Protein 2AQP (pdb70)

Solvent-accessible surface area: 13398 Å² total; per-residue (Å²): 107,68,7,129,1,125,0,53,47,19,42,53,130,130,41,72,84,71,0,26,32,0,36,0,46,85,28,130,45,2,0,6,0,52,3,95,3,94,30,6,73,32,14,27,6,0,0,0,0,0,76,60,79,25,18,104,35,99,122,98,130,69,130,106,45,22,1,52,8,0,18,28,13,23,39,75,160,39,29,178,75,7,0,82,2,27,45,78,87,3,16,21,0,2,0,22,5,0,10,5,55,120,112,6,42,0,76,17,17,14,12,3,2,27,3,97,108,9,101,64,0,94,36,33,0,1,0,1,7,68,22,26,13,73,6,38,64,139,110,37,98,69,6,32,0,48,93,38,22,0,2,2,27,0,171,114,64,5,128,2,144,1,54,49,18,36,51,130,111,33,70,88,95,4,26,34,0,35,0,48,88,26,129,46,2,0,7,0,52,3,98,4,98,48,6,74,32,13,27,7,0,0,0,0,0,80,60,75,24,17,102,36,110,117,90,139,66,112,105,37,21,1,44,9,0,19,29,14,24,36,64,154,43,29,184,68,6,1,84,2,27,46,85,84,3,16,24,0,2,0,22,5,0,9,5,54,119,112,5,41,0,77,18,15,15,12,3,1,26,3,98,108,9,102,63,0,92,34,32,0,1,0,1,7,64,24,27,12,73,6,39,62,139,108,37,97,70,6,32,1,50,95,37,18,0,3,3,53,0,181

Sequence (310 aa):
ASIEVKVQQLDPVNGNKDVGTVTITESNYGLVFTPDLQGLSAGLHGFHIHENPSCEPKEKEGKLTAGLGAGGHWDPKGAKQ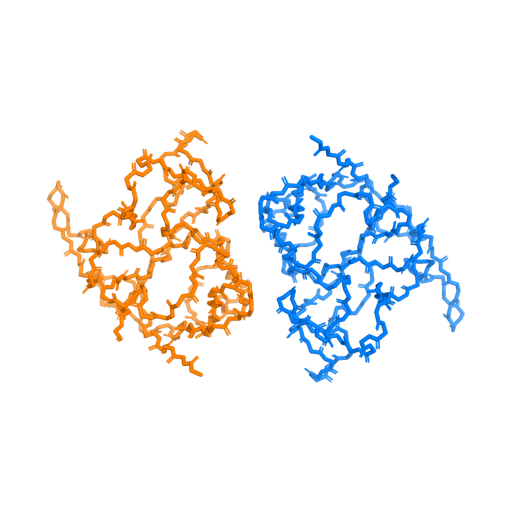HGYPWQDDAHLGDLPALTVLHDGTATNPVLAPRLKHLDDVRGHSIMIHTGGDNHSDHPAPLGGGGPRMACGVIKASIEVKVQQLDPVNGNKDVGTVTITESNYGLVFTPDLQGLSAGLHGFHIHENPSCEPKEKEGKLTAGLGAGGHWDPKGAKQHGYPWQDDAHLGDLPALTVLHDGTATNPVLAPRLKHLDDVRGHSIMIHTGGDNHSDHPAPLGGGGPRMACGVIK

Organism: Neisseria meningitidis serogroup A / serotype 4A (strain DSM 15465 / Z2491) (NCBI:txid122587)

B-factor: mean 23.69, std 10.71, range [11.26, 91.65]

Foldseek 3Di:
DKFWWWKWFWDPPPDIHTFFTWIWDADPQAIKTWTWGFDAAFDWWFKWWAAALDQAFDDDPRDRAGRCNQPGGAAVVPLVWFADLPDPSHRLGGWGIFGQHNRGTGGDMGGRRSHGDLVVRARIKMFTAPDHAPGGCPPHHRRGRPGTGMMTGTD/DKFWWWKWFWDPPPDIHTFFTWIWDADPQAIKTWTFGFDAAFDWWFKWWAAALDQAFDDDPRDRATRCNQPGGAAVVPLVWFFALPDPSHRLGGWGIFGQHNRGTGGDMGGRRVHGDLVVRARIKMFTAPDHAPGGCPPHHRRGRPGTGMMTGTD

InterPro domains:
  IPR001424 Superoxide dismutase, copper/zinc binding domain [PF00080] (51-185)
  IPR001424 Superoxide dismutase, copper/zinc binding domain [cd00305] (45-186)
  IPR018152 Superoxide dismutase, copper/zinc, binding site [PS00087] (77-87)
  IPR018152 Superoxide dismutase, copper/zinc, binding site [PS00332] (174-185)
  IPR024134 Superoxide dismutase (Cu/Zn) / superoxide dismutase copper chaperone [PTHR10003] (19-186)
  IPR036423 Superoxide dismutase-like, copper/zinc binding domain superfamily [G3DSA:2.60.40.200] (23-186)
  IPR036423 Superoxide dismutase-like, copper/zinc binding domain superfamily [SSF49329] (35-186)

Secondary structure (DSSP, 8-state):
-EEEEEEEE--TTT--EEEEEEEEEEETTEEEEEEEE-SPPSEEE-EEEESSS----EEETTEEETTGGG-SB--TT---S---TT-TTS-TTBPPPEEE-TTS-B---EEETT---GGGGTTEEEEEESS---SSSSSSGGGG--SEEEEEEE-/-EEEEEEEE--TTT--EEEEEEEEEEETTEEEEEEEE-SPPSEEE-EEEESSS----EEETTEEETTGGG-SB--TT---S---TT-TTS-TTBPPPEEE-TTS-B---EEETT---HHHHTTEEEEEESS---SSSSSSGGGG--SEEEEEEE-

Radius of gyration: 19.65 Å; Cα contacts (8 Å, |Δi|>4): 939; chains: 2; bounding box: 44×60×50 Å

Structure (mmCIF, N/CA/C/O backbone):
data_2AQP
#
_entry.id   2AQP
#
_cell.length_a   145.874
_cell.length_b   48.697
_cell.length_c   49.042
_cell.angle_alpha   90.00
_cell.angle_beta   109.57
_cell.angle_gamma   90.00
#
_symmetry.space_group_name_H-M   'C 1 2 1'
#
loop_
_entity.id
_entity.type
_entity.pdbx_description
1 polymer 'Superoxide dismutase [Cu-Zn]'
2 non-polymer 'COPPER (I) ION'
3 non-polymer 'ZINC ION'
4 non-polymer 1,2-ETHANEDIOL
5 water water
#
loop_
_atom_site.group_PDB
_atom_site.id
_atom_site.type_symbol
_atom_site.label_atom_id
_atom_site.label_alt_id
_atom_site.label_comp_id
_atom_site.label_asym_id
_atom_site.label_entity_id
_atom_site.label_seq_id
_atom_site.pdbx_PDB_ins_code
_atom_site.Cartn_x
_atom_site.Cartn_y
_atom_site.Cartn_z
_atom_site.occupancy
_atom_site.B_iso_or_equiv
_atom_site.auth_seq_id
_atom_site.auth_comp_id
_atom_site.auth_asym_id
_atom_site.auth_atom_id
_atom_site.pdbx_PDB_model_num
ATOM 1 N N . ALA A 1 10 ? -0.064 6.656 18.371 1.00 43.96 32 ALA A N 1
ATOM 2 C CA . ALA A 1 10 ? -0.025 5.265 18.834 1.00 42.27 32 ALA A CA 1
ATOM 3 C C . ALA A 1 10 ? 1.337 4.595 18.767 1.00 37.97 32 ALA A C 1
ATOM 4 O O . ALA A 1 10 ? 1.942 4.563 17.674 1.00 38.84 32 ALA A O 1
ATOM 6 N N . SER A 1 11 ? 1.831 4.028 19.880 1.00 34.54 33 SER A N 1
ATOM 7 C CA . SER A 1 11 ? 3.116 3.318 19.810 1.00 28.76 33 SER A CA 1
ATOM 8 C C . SER A 1 11 ? 3.262 2.201 20.838 1.00 27.70 33 SER A C 1
ATOM 9 O O . SER A 1 11 ? 2.568 2.109 21.849 1.00 30.60 33 SER A O 1
ATOM 12 N N . ILE A 1 12 ? 4.218 1.299 20.562 1.00 23.12 34 ILE A N 1
ATOM 13 C CA . ILE A 1 12 ? 4.626 0.343 21.560 1.00 23.72 34 ILE A CA 1
ATOM 14 C C . ILE A 1 12 ? 6.101 0.563 21.850 1.00 21.23 34 ILE A C 1
ATOM 15 O O . ILE A 1 12 ? 6.891 0.535 20.913 1.00 24.11 34 ILE A O 1
ATOM 20 N N . GLU A 1 13 ? 6.476 0.756 23.108 1.00 23.51 35 GLU A N 1
ATOM 21 C CA . GLU A 1 13 ? 7.884 0.846 23.494 1.00 24.20 35 GLU A CA 1
ATOM 22 C C . GLU A 1 13 ? 8.345 -0.519 23.987 1.00 24.53 35 GLU A C 1
ATOM 23 O O . GLU A 1 13 ? 7.825 -1.063 24.965 1.00 29.25 35 GLU A O 1
ATOM 29 N N . VAL A 1 14 ? 9.324 -1.097 23.301 1.00 22.55 36 VAL A N 1
ATOM 30 C CA . VAL A 1 14 ? 9.816 -2.419 23.664 1.00 21.91 36 VAL A CA 1
ATOM 31 C C . VAL A 1 14 ? 11.183 -2.267 24.300 1.00 20.18 36 VAL A C 1
ATOM 32 O O . VAL A 1 14 ? 12.099 -1.680 23.706 1.00 20.00 36 VAL A O 1
ATOM 36 N N . LYS A 1 15 ? 11.300 -2.803 25.513 1.00 22.12 37 LYS A N 1
ATOM 37 C CA . LYS A 1 15 ? 12.561 -2.820 26.244 1.00 21.77 37 LYS A CA 1
ATOM 38 C C . LYS A 1 15 ? 13.458 -3.927 25.667 1.00 19.72 37 LYS A C 1
ATOM 39 O O . LYS A 1 15 ? 12.979 -5.065 25.563 1.00 21.38 37 LYS A O 1
ATOM 45 N N . VAL A 1 16 ? 14.692 -3.595 25.312 1.00 17.62 38 VAL A N 1
ATOM 46 C CA . VAL A 1 16 ? 15.598 -4.591 24.719 1.00 17.72 38 VAL A CA 1
ATOM 47 C C . VAL A 1 16 ? 16.797 -4.801 25.628 1.00 16.68 38 VAL A C 1
ATOM 48 O O . VAL A 1 16 ? 17.331 -3.867 26.208 1.00 19.35 38 VAL A O 1
ATOM 52 N N . GLN A 1 17 ? 17.174 -6.084 25.740 1.00 18.55 39 GLN A N 1
ATOM 53 C CA . GLN A 1 17 ? 18.353 -6.489 26.448 1.00 18.52 39 GLN A CA 1
ATOM 54 C C . GLN A 1 17 ? 19.305 -7.289 25.547 1.00 17.78 39 GLN A C 1
ATOM 55 O O . GLN A 1 17 ? 18.884 -8.119 24.734 1.00 16.70 39 GLN A O 1
ATOM 61 N N . GLN A 1 18 ? 20.593 -7.020 25.744 1.00 16.67 40 GLN A N 1
ATOM 62 C CA . GLN A 1 18 ? 21.636 -7.943 25.266 1.00 16.45 40 GLN A CA 1
ATOM 63 C C . GLN A 1 18 ? 21.577 -9.189 26.117 1.00 15.32 40 GLN A C 1
ATOM 64 O O . GLN A 1 18 ? 21.536 -9.158 27.347 1.00 17.64 40 GLN A O 1
ATOM 70 N N . LEU A 1 19 ? 21.627 -10.340 25.486 1.00 15.36 41 LEU A N 1
ATOM 71 C CA . LEU A 1 19 ? 21.405 -11.609 26.138 1.00 16.22 41 LEU A CA 1
ATOM 72 C C . LEU A 1 19 ? 22.697 -12.271 26.544 1.00 15.74 41 LEU A C 1
ATOM 73 O O . LEU A 1 19 ? 23.571 -12.507 25.737 1.00 17.63 41 LEU A O 1
ATOM 78 N N . ASP A 1 20 ? 22.722 -12.636 27.828 1.00 15.67 42 ASP A N 1
ATOM 79 C CA . ASP A 1 20 ? 23.905 -13.319 28.356 1.00 15.42 42 ASP A CA 1
ATOM 80 C C . ASP A 1 20 ? 23.498 -14.176 29.546 1.00 16.77 42 ASP A C 1
ATOM 81 O O . ASP A 1 20 ? 23.389 -13.709 30.683 1.00 19.87 42 ASP A O 1
ATOM 86 N N . PRO A 1 21 ? 23.211 -15.448 29.274 1.00 17.82 43 PRO A N 1
ATOM 87 C CA . PRO A 1 21 ? 22.781 -16.360 30.336 1.00 18.79 43 PRO A CA 1
ATOM 88 C C . PRO A 1 21 ? 23.858 -16.669 31.351 1.00 18.33 43 PRO A C 1
ATOM 89 O O . PRO A 1 21 ? 23.512 -17.314 32.369 1.00 25.37 43 PRO A O 1
ATOM 93 N N . VAL A 1 22 ? 25.096 -16.287 31.150 1.00 16.67 44 VAL A N 1
ATOM 94 C CA . VAL A 1 22 ? 26.150 -16.522 32.146 1.00 16.46 44 VAL A CA 1
ATOM 95 C C . VAL A 1 22 ? 26.393 -15.274 32.969 1.00 17.49 44 VAL A C 1
ATOM 96 O O . VAL A 1 22 ? 26.359 -15.366 34.221 1.00 20.55 44 VAL A O 1
ATOM 100 N N . ASN A 1 23 ? 26.727 -14.156 32.322 1.00 18.22 45 ASN A N 1
ATOM 101 C CA . ASN A 1 23 ? 27.179 -12.987 33.086 1.00 21.01 45 ASN A CA 1
ATOM 102 C C . ASN A 1 23 ? 26.028 -12.031 33.398 1.00 20.25 45 ASN A C 1
ATOM 103 O O . ASN A 1 23 ? 26.204 -11.058 34.158 1.00 25.33 45 ASN A O 1
ATOM 108 N N . GLY A 1 24 ? 24.871 -12.271 32.825 1.00 22.19 46 GLY A N 1
ATOM 109 C CA . GLY A 1 24 ? 23.704 -11.467 33.047 1.00 23.71 46 GLY A CA 1
ATOM 110 C C . GLY A 1 24 ? 23.278 -10.655 31.841 1.00 20.41 46 GLY A C 1
ATOM 111 O O . GLY A 1 24 ? 24.144 -10.049 31.183 1.00 23.06 46 GLY A O 1
ATOM 112 N N . ASN A 1 25 ? 21.985 -10.614 31.597 1.00 19.86 47 ASN A N 1
ATOM 113 C CA . ASN A 1 25 ? 21.533 -9.730 30.507 1.00 20.53 47 ASN A CA 1
ATOM 114 C C . ASN A 1 25 ? 21.837 -8.261 30.794 1.00 22.09 47 ASN A C 1
ATOM 115 O O . ASN A 1 25 ? 21.918 -7.846 31.952 1.00 24.67 47 ASN A O 1
ATOM 120 N N . LYS A 1 26 ? 21.984 -7.467 29.735 1.00 24.07 48 LYS A N 1
ATOM 121 C CA . LYS A 1 26 ? 22.295 -6.050 29.910 1.00 22.19 48 LYS A CA 1
ATOM 122 C C . LYS A 1 26 ? 21.249 -5.190 29.207 1.00 20.79 48 LYS A C 1
ATOM 123 O O . LYS A 1 26 ? 20.946 -5.458 28.029 1.00 19.92 48 LYS A O 1
ATOM 129 N N . ASP A 1 27 ? 20.724 -4.183 29.874 1.00 23.58 49 ASP A N 1
ATOM 130 C CA . ASP A 1 27 ? 19.830 -3.232 29.242 1.00 22.78 49 ASP A CA 1
ATOM 131 C C . ASP A 1 27 ? 20.556 -2.520 28.106 1.00 21.26 49 ASP A C 1
ATOM 132 O O . ASP A 1 27 ? 21.625 -1.999 28.368 1.00 23.24 49 ASP A O 1
ATOM 137 N N . VAL A 1 28 ? 19.940 -2.483 26.917 1.00 17.72 50 VAL A N 1
ATOM 138 C CA . VAL A 1 28 ? 20.560 -1.720 25.845 1.00 17.73 50 VAL A CA 1
ATOM 139 C C . VAL A 1 28 ? 19.604 -0.706 25.222 1.00 17.73 50 VAL A C 1
ATOM 140 O O . VAL A 1 28 ? 19.963 -0.060 24.226 1.00 19.97 50 VAL A O 1
ATOM 144 N N . GLY A 1 29 ? 18.440 -0.480 25.787 1.00 18.77 51 GLY A N 1
ATOM 145 C CA . GLY A 1 29 ? 17.556 0.562 25.240 1.00 19.54 51 GLY A CA 1
ATOM 146 C C . GLY A 1 29 ? 16.246 0.024 24.776 1.00 17.78 51 GLY A C 1
ATOM 147 O O . GLY A 1 29 ? 15.773 -1.006 25.275 1.00 20.10 51 GLY A O 1
ATOM 148 N N . THR A 1 30 ? 15.677 0.719 23.792 1.00 19.52 52 THR A N 1
ATOM 149 C CA . THR A 1 30 ? 14.321 0.396 23.332 1.00 19.92 52 THR A CA 1
ATOM 150 C C . THR A 1 30 ? 14.229 0.303 21.807 1.00 17.43 52 THR A C 1
ATOM 151 O O . THR A 1 30 ? 15.079 0.852 21.091 1.00 18.58 52 THR A O 1
ATOM 155 N N . VAL A 1 31 ? 13.169 -0.336 21.358 1.00 17.62 53 VAL A N 1
ATOM 156 C CA . VAL A 1 31 ? 12.683 -0.192 20.000 1.00 17.36 53 VAL A CA 1
ATOM 157 C C . VAL A 1 31 ? 11.226 0.238 20.130 1.00 18.65 53 VAL A C 1
ATOM 158 O O . VAL A 1 31 ? 10.438 -0.409 20.802 1.00 20.20 53 VAL A O 1
ATOM 162 N N . THR A 1 32 ? 10.911 1.355 19.466 1.00 18.22 54 THR A N 1
ATOM 163 C CA . THR A 1 32 ? 9.580 1.911 19.535 1.00 18.16 54 THR A CA 1
ATOM 164 C C . THR A 1 32 ? 8.888 1.630 18.209 1.00 19.18 54 THR A C 1
ATOM 165 O O . THR A 1 32 ? 9.458 1.929 17.148 1.00 17.70 54 THR A O 1
ATOM 169 N N . ILE A 1 33 ? 7.714 1.014 18.317 1.00 18.70 55 ILE A N 1
ATOM 170 C CA . ILE A 1 33 ? 6.948 0.633 17.132 1.00 19.53 55 ILE A CA 1
ATOM 171 C C . ILE A 1 33 ? 5.794 1.614 16.952 1.00 20.59 55 ILE A C 1
ATOM 172 O O . ILE A 1 33 ? 5.040 1.867 17.886 1.00 21.15 55 ILE A O 1
ATOM 177 N N . THR A 1 34 ? 5.671 2.185 15.760 1.00 19.74 56 THR A N 1
ATOM 178 C CA . THR A 1 34 ? 4.622 3.109 15.406 1.00 20.20 56 THR A CA 1
ATOM 179 C C . THR A 1 34 ? 3.972 2.675 14.114 1.00 19.60 56 THR A C 1
ATOM 180 O O . THR A 1 34 ? 4.496 1.900 13.338 1.00 20.30 56 THR A O 1
ATOM 184 N N . GLU A 1 35 ? 2.797 3.241 13.886 1.00 22.12 57 GLU A N 1
ATOM 185 C CA . GLU A 1 35 ? 2.115 3.011 12.629 1.00 20.69 57 GLU A CA 1
ATOM 186 C C . GLU A 1 35 ? 2.424 4.109 11.605 1.00 22.24 57 GLU A C 1
ATOM 187 O O . GLU A 1 35 ? 2.419 5.291 11.989 1.00 27.09 57 GLU A O 1
ATOM 193 N N . SER A 1 36 ? 2.699 3.764 10.356 1.00 21.11 58 SER A N 1
ATOM 194 C CA . SER A 1 36 ? 2.765 4.736 9.276 1.00 21.73 58 SER A CA 1
ATOM 195 C C . SER A 1 36 ? 1.744 4.332 8.210 1.00 22.88 58 SER A C 1
ATOM 196 O O . SER A 1 36 ? 1.242 3.206 8.187 1.00 23.80 58 SER A O 1
ATOM 199 N N . ASN A 1 37 ? 1.467 5.231 7.267 1.00 25.08 59 ASN A N 1
ATOM 200 C CA . ASN A 1 37 ? 0.580 4.886 6.159 1.00 26.09 59 ASN A CA 1
ATOM 201 C C . ASN A 1 37 ? 1.129 3.772 5.267 1.00 24.00 59 ASN A C 1
ATOM 202 O O . ASN A 1 37 ? 0.427 3.317 4.349 1.00 24.30 59 ASN A O 1
ATOM 207 N N . TYR A 1 38 ? 2.363 3.301 5.479 1.00 21.05 60 TYR A N 1
ATOM 208 C CA . TYR A 1 38 ? 2.985 2.285 4.653 1.00 19.55 60 TYR A CA 1
ATOM 209 C C . TYR A 1 38 ? 3.295 1.033 5.457 1.00 17.93 60 TYR A C 1
ATOM 210 O O . TYR A 1 38 ? 3.891 0.101 4.902 1.00 19.89 60 TYR A O 1
ATOM 219 N N . GLY A 1 39 ? 2.936 0.988 6.743 1.00 17.85 61 GLY A N 1
ATOM 220 C CA . GLY A 1 39 ? 3.205 -0.162 7.603 1.00 18.71 61 GLY A CA 1
ATOM 221 C C . GLY A 1 39 ? 3.875 0.218 8.893 1.00 17.89 61 GLY A C 1
ATOM 222 O O . GLY A 1 39 ? 4.123 1.399 9.162 1.00 19.11 61 GLY A O 1
ATOM 223 N N . LEU A 1 40 ? 4.281 -0.760 9.721 1.00 17.96 62 LEU A N 1
ATOM 224 C CA . LEU A 1 40 ? 4.854 -0.473 11.019 1.00 17.23 62 LEU A CA 1
ATOM 225 C C . LEU A 1 40 ? 6.311 -0.028 10.894 1.00 16.51 62 LEU A C 1
ATOM 226 O O . LEU A 1 40 ? 7.076 -0.620 10.131 1.00 17.46 62 LEU A O 1
ATOM 231 N N . VAL A 1 41 ? 6.644 0.996 11.661 1.00 16.25 63 VAL A N 1
ATOM 232 C CA . VAL A 1 41 ? 7.968 1.551 11.737 1.00 16.69 63 VAL A CA 1
ATOM 233 C C . VAL A 1 41 ? 8.585 1.173 13.088 1.00 16.93 63 VAL A C 1
ATOM 234 O O . VAL A 1 41 ? 7.960 1.328 14.156 1.00 18.27 63 VAL A O 1
ATOM 238 N N . PHE A 1 42 ? 9.831 0.669 13.032 1.00 15.71 64 PHE A N 1
ATOM 239 C CA . PHE A 1 42 ? 10.589 0.207 14.173 1.00 14.54 64 PHE A CA 1
ATOM 240 C C . PHE A 1 42 ? 11.766 1.175 14.366 1.00 14.33 64 PHE A C 1
ATOM 241 O O . PHE A 1 42 ? 12.668 1.193 13.526 1.00 15.43 64 PHE A O 1
ATOM 249 N N . THR A 1 43 ? 11.678 1.958 15.432 1.00 15.32 65 THR A N 1
ATOM 250 C CA . THR A 1 43 ? 12.666 2.985 15.680 1.00 14.62 65 THR A CA 1
ATOM 251 C C . THR A 1 43 ? 13.525 2.629 16.891 1.00 13.68 65 THR A C 1
ATOM 252 O O . THR A 1 43 ? 13.060 2.672 18.042 1.00 16.48 65 THR A O 1
ATOM 256 N N . PRO A 1 44 ? 14.783 2.271 16.645 1.00 13.89 66 PRO A N 1
ATOM 257 C CA . PRO A 1 44 ? 15.652 1.880 17.764 1.00 14.82 66 PRO A CA 1
ATOM 258 C C . PRO A 1 44 ? 16.197 3.112 18.473 1.00 15.08 66 PRO A C 1
ATOM 259 O O . PRO A 1 44 ? 16.422 4.142 17.841 1.00 15.61 66 PRO A O 1
ATOM 263 N N . ASP A 1 45 ? 16.401 2.910 19.768 1.00 15.83 67 ASP A N 1
ATOM 264 C CA . ASP A 1 45 ? 17.222 3.818 20.560 1.00 15.87 67 ASP A CA 1
ATOM 265 C C . ASP A 1 45 ? 18.077 2.909 21.441 1.00 15.36 67 ASP A C 1
ATOM 266 O O . ASP A 1 45 ? 17.751 2.653 22.604 1.00 17.59 67 ASP A O 1
ATOM 271 N N . LEU A 1 46 ? 19.143 2.380 20.846 1.00 15.35 68 LEU A N 1
ATOM 272 C CA . LEU A 1 46 ? 19.926 1.342 21.516 1.00 15.78 68 LEU A CA 1
ATOM 273 C C . LEU A 1 46 ? 21.356 1.761 21.733 1.00 14.62 68 LEU A C 1
ATOM 274 O O . LEU A 1 46 ? 21.840 2.634 20.978 1.00 15.84 68 LEU A O 1
ATOM 279 N N . GLN A 1 47 ? 22.041 1.180 22.687 1.00 15.60 69 GLN A N 1
ATOM 280 C CA . GLN A 1 47 ? 23.476 1.412 22.904 1.00 17.26 69 GLN A CA 1
ATOM 281 C C . GLN A 1 47 ? 24.107 0.112 23.379 1.00 16.61 69 GLN A C 1
ATOM 282 O O . GLN A 1 47 ? 23.385 -0.743 23.908 1.00 21.04 69 GLN A O 1
ATOM 288 N N . GLY A 1 48 ? 25.436 0.003 23.235 1.00 16.95 70 GLY A N 1
ATOM 289 C CA . GLY A 1 48 ? 26.122 -1.107 23.863 1.00 16.86 70 GLY A CA 1
ATOM 290 C C . GLY A 1 48 ? 26.097 -2.406 23.094 1.00 19.07 70 GLY A C 1
ATOM 291 O O . GLY A 1 48 ? 26.441 -3.438 23.659 1.00 21.87 70 GLY A O 1
ATOM 292 N N . LEU A 1 49 ? 25.702 -2.350 21.830 1.00 16.13 71 LEU A N 1
ATOM 293 C CA . LEU A 1 49 ? 25.672 -3.535 20.968 1.00 16.77 71 LEU A CA 1
ATOM 294 C C . LEU A 1 49 ? 26.852 -3.564 20.022 1.00 15.62 71 LEU A C 1
ATOM 295 O O . LEU A 1 49 ? 27.446 -2.564 19.636 1.00 16.22 71 LEU A O 1
ATOM 300 N N . SER A 1 50 ? 27.206 -4.771 19.599 1.00 16.67 72 SER A N 1
ATOM 301 C CA . SER A 1 50 ? 28.306 -4.919 18.658 1.00 16.85 72 SER A CA 1
ATOM 302 C C . SER A 1 50 ? 27.948 -4.233 17.345 1.00 16.62 72 SER A C 1
ATOM 303 O O . SER A 1 50 ? 26.854 -4.390 16.797 1.00 17.23 72 SER A O 1
ATOM 306 N N . ALA A 1 51 ? 28.875 -3.456 16.808 1.00 15.96 73 ALA A N 1
ATOM 307 C CA . ALA A 1 51 ? 28.678 -2.717 15.588 1.00 14.57 73 ALA A CA 1
ATOM 308 C C . ALA A 1 51 ? 28.485 -3.588 14.370 1.00 15.96 73 ALA A C 1
ATOM 309 O O . ALA A 1 51 ? 29.126 -4.635 14.196 1.00 19.66 73 ALA A O 1
ATOM 311 N N . GLY A 1 52 ? 27.616 -3.198 13.443 1.00 14.19 74 GLY A N 1
ATOM 312 C CA . GLY A 1 52 ? 27.401 -4.000 12.263 1.00 13.62 74 GLY A CA 1
ATOM 313 C C . GLY A 1 52 ? 25.918 -3.976 11.854 1.00 12.28 74 GLY A C 1
ATOM 314 O O . GLY A 1 52 ? 25.081 -3.388 12.514 1.00 12.93 74 GLY A O 1
ATOM 315 N N .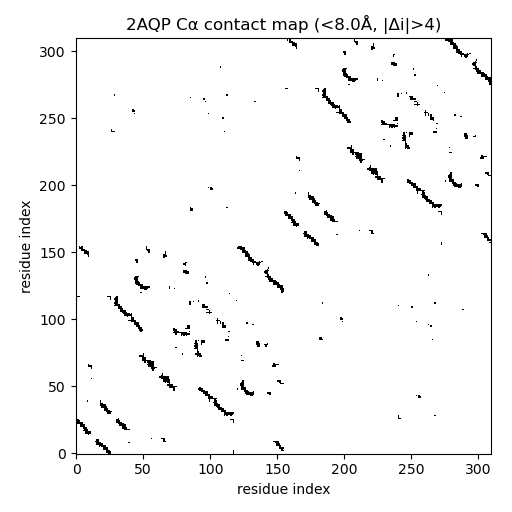 LEU A 1 53 ? 25.670 -4.616 10.718 1.00 12.17 75 LEU A N 1
ATOM 316 C CA . LEU A 1 53 ? 24.321 -4.813 10.209 1.00 11.26 75 LEU A CA 1
ATOM 317 C C . LEU A 1 53 ? 23.801 -6.153 10.729 1.00 11.54 75 LEU A C 1
ATOM 318 O O . LEU A 1 53 ? 24.430 -7.173 10.445 1.00 12.71 75 LEU A O 1
ATOM 323 N N . HIS A 1 54 ? 22.686 -6.162 11.427 1.00 11.38 76 HIS A N 1
ATOM 324 C CA . HIS A 1 54 ? 22.251 -7.339 12.169 1.00 11.91 76 HIS A CA 1
ATOM 325 C C . HIS A 1 54 ? 20.862 -7.765 11.742 1.00 11.90 76 HIS A C 1
ATOM 326 O O . HIS A 1 54 ? 19.964 -6.942 11.566 1.00 12.06 76 HIS A O 1
ATOM 333 N N . GLY A 1 55 ? 20.668 -9.092 11.588 1.00 12.09 77 GLY A N 1
ATOM 334 C CA . GLY A 1 55 ? 19.342 -9.603 11.367 1.00 11.62 77 GLY A CA 1
ATOM 335 C C . GLY A 1 55 ? 18.396 -9.173 12.476 1.00 11.95 77 GLY A C 1
ATOM 336 O O . GLY A 1 55 ? 18.735 -9.138 13.639 1.00 12.62 77 GLY A O 1
ATOM 337 N N . PHE A 1 56 ? 17.171 -8.856 12.056 1.00 12.09 78 PHE A N 1
ATOM 338 C CA . PHE A 1 56 ? 16.156 -8.242 12.884 1.00 13.06 78 PHE A CA 1
ATOM 339 C C . PHE A 1 56 ? 14.799 -8.803 12.522 1.00 13.15 78 PHE A C 1
ATOM 340 O O . PHE A 1 56 ? 14.347 -8.562 11.402 1.00 14.52 78 PHE A O 1
ATOM 348 N N . HIS A 1 57 ? 14.232 -9.577 13.445 1.00 13.17 79 HIS A N 1
ATOM 349 C CA . HIS A 1 57 ? 12.960 -10.264 13.112 1.00 14.72 79 HIS A CA 1
ATOM 350 C C . HIS A 1 57 ? 12.048 -10.318 14.341 1.00 15.20 79 HIS A C 1
ATOM 351 O O . HIS A 1 57 ? 12.490 -10.308 15.470 1.00 15.80 79 HIS A O 1
ATOM 358 N N . ILE A 1 58 ? 10.745 -10.442 14.018 1.00 16.12 80 ILE A N 1
ATOM 359 C CA . ILE A 1 58 ? 9.786 -10.851 15.037 1.00 16.52 80 ILE A CA 1
ATOM 360 C C . ILE A 1 58 ? 9.804 -12.361 15.168 1.00 17.19 80 ILE A C 1
ATOM 361 O O . ILE A 1 58 ? 9.692 -13.052 14.158 1.00 17.76 80 ILE A O 1
ATOM 368 N N . HIS A 1 59 ? 9.956 -12.792 16.428 1.00 17.65 81 HIS A N 1
ATOM 369 C CA . HIS A 1 59 ? 9.876 -14.237 16.677 1.00 17.15 81 HIS A CA 1
ATOM 370 C C . HIS A 1 59 ? 8.567 -14.593 17.345 1.00 18.35 81 HIS A C 1
ATOM 371 O O . HIS A 1 59 ? 7.848 -13.759 17.845 1.00 20.01 81 HIS A O 1
ATOM 378 N N . GLU A 1 60 ? 8.226 -15.859 17.299 1.00 19.87 82 GLU A N 1
ATOM 379 C CA . GLU A 1 60 ? 6.882 -16.268 17.646 1.00 23.82 82 GLU A CA 1
ATOM 380 C C . GLU A 1 60 ? 6.499 -16.047 19.101 1.00 22.19 82 GLU A C 1
ATOM 381 O O . GLU A 1 60 ? 5.334 -15.638 19.381 1.00 25.38 82 GLU A O 1
ATOM 387 N N . ASN A 1 61 ? 7.359 -16.351 20.048 1.00 21.70 83 ASN A N 1
ATOM 388 C CA . ASN A 1 61 ? 6.917 -16.354 21.442 1.00 22.64 83 ASN A CA 1
ATOM 389 C C . ASN A 1 61 ? 7.229 -15.081 22.198 1.00 23.24 83 ASN A C 1
ATOM 390 O O . ASN A 1 61 ? 8.272 -14.464 21.938 1.00 22.82 83 ASN A O 1
ATOM 395 N N . PRO A 1 62 ? 6.367 -14.665 23.103 1.00 23.08 84 PRO A N 1
ATOM 396 C CA . PRO A 1 62 ? 6.674 -13.449 23.893 1.00 24.22 84 PRO A CA 1
ATOM 397 C C . PRO A 1 62 ? 7.624 -13.771 25.033 1.00 24.84 84 PRO A C 1
ATOM 398 O O . PRO A 1 62 ? 7.325 -13.658 26.226 1.00 25.04 84 PRO A O 1
ATOM 402 N N . SER A 1 63 ? 8.813 -14.216 24.599 1.00 22.04 85 SER A N 1
ATOM 403 C CA . SER A 1 63 ? 9.876 -14.644 25.496 1.00 21.77 85 SER A CA 1
ATOM 404 C C . SER A 1 63 ? 11.256 -14.345 24.911 1.00 19.72 85 SER A C 1
ATOM 405 O O . SER A 1 63 ? 11.407 -14.517 23.716 1.00 20.90 85 SER A O 1
ATOM 408 N N . CYS A 1 64 ? 12.191 -13.937 25.752 1.00 19.24 86 CYS A N 1
ATOM 409 C CA . CYS A 1 64 ? 13.574 -13.774 25.389 1.00 19.33 86 CYS A CA 1
ATOM 410 C C . CYS A 1 64 ? 14.424 -14.714 26.253 1.00 20.34 86 CYS A C 1
ATOM 411 O O . CYS A 1 64 ? 15.637 -14.577 26.288 1.00 19.63 86 CYS A O 1
ATOM 414 N N . GLU A 1 65 ? 13.810 -15.663 26.949 1.00 19.18 87 GLU A N 1
ATOM 415 C CA . GLU A 1 65 ? 14.517 -16.516 27.887 1.00 18.58 87 GLU A CA 1
ATOM 416 C C . GLU A 1 65 ? 15.428 -17.462 27.116 1.00 18.11 87 GLU A C 1
ATOM 417 O O . GLU A 1 65 ? 15.155 -17.819 25.962 1.00 18.37 87 GLU A O 1
ATOM 423 N N . PRO A 1 66 ? 16.517 -17.926 27.682 1.00 17.80 88 PRO A N 1
ATOM 424 C CA . PRO A 1 66 ? 17.353 -18.944 27.051 1.00 16.81 88 PRO A CA 1
ATOM 425 C C . PRO A 1 66 ? 16.700 -20.316 27.230 1.00 17.90 88 PRO A C 1
ATOM 426 O O . PRO A 1 66 ? 15.824 -20.491 28.070 1.00 20.54 88 PRO A O 1
ATOM 430 N N . LYS A 1 67 ? 17.175 -21.279 26.467 1.00 17.01 89 LYS A N 1
ATOM 431 C CA . LYS A 1 67 ? 16.733 -22.645 26.644 1.00 18.38 89 LYS A CA 1
ATOM 432 C C . LYS A 1 67 ? 17.896 -23.605 26.442 1.00 17.47 89 LYS A C 1
ATOM 433 O O . LYS A 1 67 ? 18.816 -23.332 25.687 1.00 17.83 89 LYS A O 1
ATOM 439 N N . GLU A 1 68 ? 17.854 -24.744 27.099 1.00 18.51 90 GLU A N 1
ATOM 440 C CA . GLU A 1 68 ? 18.885 -25.764 26.924 1.00 21.07 90 GLU A CA 1
ATOM 441 C C . GLU A 1 68 ? 18.836 -26.379 25.536 1.00 20.69 90 GLU A C 1
ATOM 442 O O . GLU A 1 68 ? 17.759 -26.784 25.108 1.00 26.87 90 GLU A O 1
ATOM 448 N N . LYS A 1 69 ? 19.968 -26.479 24.908 1.00 20.51 91 LYS A N 1
ATOM 449 C CA . LYS A 1 69 ? 20.104 -27.224 23.655 1.00 21.54 91 LYS A CA 1
ATOM 450 C C . LYS A 1 69 ? 21.489 -27.853 23.676 1.00 21.59 91 LYS A C 1
ATOM 451 O O . LYS A 1 69 ? 22.483 -27.159 23.893 1.00 21.96 91 LYS A O 1
ATOM 457 N N . GLU A 1 70 ? 21.532 -29.165 23.460 1.00 24.64 92 GLU A N 1
ATOM 458 C CA . GLU A 1 70 ? 22.812 -29.887 23.355 1.00 26.80 92 GLU A CA 1
ATOM 459 C C . GLU A 1 70 ? 23.670 -29.574 24.584 1.00 24.15 92 GLU A C 1
ATOM 460 O O . GLU A 1 70 ? 24.879 -29.373 24.492 1.00 26.91 92 GLU A O 1
ATOM 466 N N . GLY A 1 71 ? 23.057 -29.505 25.785 1.00 23.25 93 GLY A N 1
ATOM 467 C CA . GLY A 1 71 ? 23.816 -29.328 27.002 1.00 25.21 93 GLY A CA 1
ATOM 468 C C . GLY A 1 71 ? 24.255 -27.915 27.333 1.00 20.12 93 GLY A C 1
ATOM 469 O O . GLY A 1 71 ? 24.970 -27.694 28.318 1.00 23.77 93 GLY A O 1
ATOM 470 N N . LYS A 1 72 ? 23.836 -26.910 26.561 1.00 20.12 94 LYS A N 1
ATOM 471 C CA . LYS A 1 72 ? 24.196 -25.524 26.667 1.00 19.42 94 LYS A CA 1
ATOM 472 C C . LYS A 1 72 ? 22.940 -24.657 26.844 1.00 18.76 94 LYS A C 1
ATOM 473 O O . LYS A 1 72 ? 21.963 -24.800 26.105 1.00 20.64 94 LYS A O 1
ATOM 479 N N . LEU A 1 73 ? 22.931 -23.780 27.848 1.00 15.60 95 LEU A N 1
ATOM 480 C CA . LEU A 1 73 ? 21.861 -22.795 27.997 1.00 15.69 95 LEU A CA 1
ATOM 481 C C . LEU A 1 73 ? 22.084 -21.747 26.931 1.00 16.88 95 LEU A C 1
ATOM 482 O O . LEU A 1 73 ? 23.026 -20.969 27.009 1.00 19.55 95 LEU A O 1
ATOM 487 N N . THR A 1 74 ? 21.219 -21.685 25.919 1.00 16.08 96 THR A N 1
ATOM 488 C CA . THR A 1 74 ? 21.454 -20.927 24.708 1.00 15.77 96 THR A CA 1
ATOM 489 C C . THR A 1 74 ? 20.572 -19.701 24.645 1.00 16.02 96 THR A C 1
ATOM 490 O O . THR A 1 74 ? 19.334 -19.766 24.728 1.00 16.71 96 THR A O 1
ATOM 494 N N . ALA A 1 75 ? 21.252 -18.557 24.488 1.00 15.30 97 ALA A N 1
ATOM 495 C CA . ALA A 1 75 ? 20.592 -17.277 24.475 1.00 14.65 97 ALA A CA 1
ATOM 496 C C . ALA A 1 75 ? 19.380 -17.188 23.555 1.00 15.23 97 ALA A C 1
ATOM 497 O O . ALA A 1 75 ? 19.450 -17.531 22.375 1.00 15.54 97 ALA A O 1
ATOM 499 N N . GLY A 1 76 ? 18.282 -16.695 24.087 1.00 15.76 98 GLY A N 1
ATOM 500 C CA . GLY A 1 76 ? 17.097 -16.313 23.318 1.00 16.75 98 GLY A CA 1
ATOM 501 C C . GLY A 1 76 ? 16.281 -17.423 22.702 1.00 17.16 98 GLY A C 1
ATOM 502 O O . GLY A 1 76 ? 15.315 -17.096 22.000 1.00 17.07 98 GLY A O 1
ATOM 503 N N . LEU A 1 77 ? 16.573 -18.691 22.970 1.00 16.45 99 LEU A N 1
ATOM 504 C CA . LEU A 1 77 ? 15.822 -19.745 22.262 1.00 18.17 99 LEU A CA 1
ATOM 505 C C . LEU A 1 77 ? 14.370 -19.813 22.727 1.00 16.67 99 LEU A C 1
ATOM 506 O O . LEU A 1 77 ? 13.535 -20.365 22.007 1.00 18.91 99 LEU A O 1
ATOM 511 N N . GLY A 1 78 ? 14.073 -19.272 23.900 1.00 17.73 100 GLY A N 1
ATOM 512 C CA . GLY A 1 78 ? 12.684 -19.194 24.379 1.00 17.77 100 GLY A CA 1
ATOM 513 C C . GLY A 1 78 ? 11.747 -18.476 23.451 1.00 17.69 100 GLY A C 1
ATOM 514 O O . GLY A 1 78 ? 10.546 -18.710 23.451 1.00 21.82 100 GLY A O 1
ATOM 515 N N . ALA A 1 79 ? 12.283 -17.616 22.605 1.00 18.91 101 ALA A N 1
ATOM 516 C CA . ALA A 1 79 ? 11.491 -16.860 21.653 1.00 18.56 101 ALA A CA 1
ATOM 517 C C . ALA A 1 79 ? 10.943 -17.711 20.521 1.00 19.16 101 ALA A C 1
ATOM 518 O O . ALA A 1 79 ? 10.095 -17.267 19.743 1.00 21.29 101 ALA A O 1
ATOM 520 N N . GLY A 1 80 ? 11.467 -18.916 20.313 1.00 19.34 102 GLY A N 1
ATOM 521 C CA . GLY A 1 80 ? 11.044 -19.786 19.227 1.00 20.73 102 GLY A CA 1
ATOM 522 C C . GLY A 1 80 ? 11.538 -19.225 17.907 1.00 18.30 102 GLY A C 1
ATOM 523 O O . GLY A 1 80 ? 12.500 -18.461 17.872 1.00 19.24 102 GLY A O 1
ATOM 524 N N . GLY A 1 81 ? 10.872 -19.615 16.821 1.00 19.87 103 GLY A N 1
ATOM 525 C CA . GLY A 1 81 ? 11.312 -19.294 15.493 1.00 20.51 103 GLY A CA 1
ATOM 526 C C . GLY A 1 81 ? 10.752 -17.991 14.949 1.00 18.97 103 GLY A C 1
ATOM 527 O O . GLY A 1 81 ? 10.081 -17.241 15.673 1.00 20.05 103 GLY A O 1
ATOM 528 N N . HIS A 1 82 ? 11.102 -17.735 13.668 1.00 19.31 104 HIS A N 1
ATOM 529 C CA . HIS A 1 82 ? 10.585 -16.547 13.015 1.00 20.17 104 HIS A CA 1
ATOM 530 C C . HIS A 1 82 ? 9.060 -16.576 13.037 1.00 19.84 104 HIS A C 1
ATOM 531 O O . HIS A 1 82 ? 8.429 -17.590 12.774 1.00 22.49 104 HIS A O 1
ATOM 538 N N . TRP A 1 83 ? 8.424 -15.452 13.392 1.00 20.37 105 TRP A N 1
ATOM 539 C CA . TRP A 1 83 ? 6.957 -15.418 13.393 1.00 22.78 105 TRP A CA 1
ATOM 540 C C . TRP A 1 83 ? 6.428 -15.636 11.977 1.00 23.50 105 TRP A C 1
ATOM 541 O O . TRP A 1 83 ? 6.801 -14.923 11.038 1.00 21.80 105 TRP A O 1
ATOM 552 N N . ASP A 1 84 ? 5.561 -16.645 11.807 1.00 25.98 106 ASP A N 1
ATOM 553 C CA . ASP A 1 84 ? 5.143 -17.100 10.474 1.00 26.18 106 ASP A CA 1
ATOM 554 C C . ASP A 1 84 ? 3.680 -17.510 10.526 1.00 25.27 106 ASP A C 1
ATOM 555 O O . ASP A 1 84 ? 3.326 -18.666 10.262 1.00 29.68 106 ASP A O 1
ATOM 564 N N . PRO A 1 85 ? 2.804 -16.567 10.873 1.00 25.21 107 PRO A N 1
ATOM 565 C CA . PRO A 1 85 ? 1.389 -16.941 11.047 1.00 29.89 107 PRO A CA 1
ATOM 566 C C . PRO A 1 85 ? 0.704 -17.350 9.748 1.00 29.23 107 PRO A C 1
ATOM 567 O O . PRO A 1 85 ? -0.253 -18.110 9.759 1.00 33.38 107 PRO A O 1
ATOM 571 N N . LYS A 1 86 ? 1.205 -16.889 8.618 1.00 30.34 108 LYS A N 1
ATOM 572 C CA . LYS A 1 86 ? 0.624 -17.295 7.351 1.00 33.11 108 LYS A CA 1
ATOM 573 C C . LYS A 1 86 ? 1.231 -18.569 6.805 1.00 32.99 108 LYS A C 1
ATOM 574 O O . LYS A 1 86 ? 0.842 -19.016 5.723 1.00 36.28 108 LYS A O 1
ATOM 580 N N . GLY A 1 87 ? 2.172 -19.198 7.520 1.00 33.85 109 GLY A N 1
ATOM 581 C CA . GLY A 1 87 ? 2.762 -20.451 7.051 1.00 34.62 109 GLY A CA 1
ATOM 582 C C . GLY A 1 87 ? 3.544 -20.386 5.751 1.00 35.26 109 GLY A C 1
ATOM 583 O O . GLY A 1 87 ? 3.531 -21.286 4.899 1.00 35.87 109 GLY A O 1
ATOM 584 N N . ALA A 1 88 ? 4.301 -19.312 5.521 1.00 31.09 110 ALA A N 1
ATOM 585 C CA . ALA A 1 88 ? 5.178 -19.156 4.362 1.00 29.67 110 ALA A CA 1
ATOM 586 C C . ALA A 1 88 ? 6.296 -20.204 4.363 1.00 31.33 110 ALA A C 1
ATOM 587 O O . ALA A 1 88 ? 6.722 -20.691 3.312 1.00 32.12 110 ALA A O 1
ATOM 589 N N . LYS A 1 89 ? 6.773 -20.553 5.553 1.00 30.85 111 LYS A N 1
ATOM 590 C CA . LYS A 1 89 ? 7.774 -21.583 5.796 1.00 30.08 111 LYS A CA 1
ATOM 591 C C . LYS A 1 89 ? 9.060 -21.328 5.027 1.00 26.37 111 LYS A C 1
ATOM 592 O O . LYS A 1 89 ? 9.776 -22.240 4.636 1.00 28.76 111 LYS A O 1
ATOM 598 N N . GLN A 1 90 ? 9.391 -20.056 4.851 1.00 24.75 112 GLN A N 1
ATOM 599 C CA . GLN A 1 90 ? 10.707 -19.694 4.322 1.00 23.01 112 GLN A CA 1
ATOM 600 C C . GLN A 1 90 ? 11.021 -18.247 4.674 1.00 19.97 112 GLN A C 1
ATOM 601 O O . GLN A 1 90 ? 10.141 -17.418 4.837 1.00 21.56 112 GLN A O 1
ATOM 607 N N . HIS A 1 91 ? 12.306 -17.972 4.788 1.00 19.07 113 HIS A N 1
ATOM 608 C CA . HIS A 1 91 ? 12.784 -16.676 5.168 1.00 17.58 113 HIS A CA 1
ATOM 609 C C . HIS A 1 91 ? 12.986 -15.831 3.931 1.00 18.80 113 HIS A C 1
ATOM 610 O O . HIS A 1 91 ? 13.441 -16.342 2.894 1.00 19.36 113 HIS A O 1
ATOM 617 N N . GLY A 1 92 ? 12.652 -14.541 4.002 1.00 17.08 114 GLY A N 1
ATOM 618 C CA . GLY A 1 92 ? 12.775 -13.683 2.824 1.00 17.56 114 GLY A CA 1
ATOM 619 C C . GLY A 1 92 ? 12.868 -12.224 3.199 1.00 15.05 114 GLY A C 1
ATOM 620 O O . GLY A 1 92 ? 13.337 -11.821 4.266 1.00 16.85 114 GLY A O 1
ATOM 621 N N . TYR A 1 93 ? 12.392 -11.405 2.321 1.00 16.49 115 TYR A N 1
ATOM 622 C CA . TYR A 1 93 ? 12.508 -9.985 2.274 1.00 15.88 115 TYR A CA 1
ATOM 623 C C . TYR A 1 93 ? 11.347 -9.356 3.035 1.00 16.01 115 TYR A C 1
ATOM 624 O O . TYR A 1 93 ? 10.281 -9.960 3.102 1.00 17.54 115 TYR A O 1
ATOM 633 N N . PRO A 1 94 ? 11.575 -8.167 3.578 1.00 15.00 116 PRO A N 1
ATOM 634 C CA . PRO A 1 94 ? 10.455 -7.487 4.236 1.00 16.29 116 PRO A CA 1
ATOM 635 C C . PRO A 1 94 ? 9.276 -7.213 3.326 1.00 16.03 116 PRO A C 1
ATOM 636 O O . PRO A 1 94 ? 8.136 -7.076 3.807 1.00 17.62 116 PRO A O 1
ATOM 640 N N . TRP A 1 95 ? 9.544 -7.078 2.034 1.00 16.43 117 TRP A N 1
ATOM 641 C CA . TRP A 1 95 ? 8.540 -6.775 1.017 1.00 16.89 117 TRP A CA 1
ATOM 642 C C . TRP A 1 95 ? 8.069 -8.006 0.223 1.00 19.26 117 TRP A C 1
ATOM 643 O O . TRP A 1 95 ? 7.436 -7.898 -0.814 1.00 21.41 117 TRP A O 1
ATOM 654 N N . GLN A 1 96 ? 8.391 -9.206 0.732 1.00 20.07 118 GLN A N 1
ATOM 655 C CA . GLN A 1 96 ? 8.069 -10.457 0.066 1.00 20.68 118 GLN A CA 1
ATOM 656 C C . GLN A 1 96 ? 6.896 -11.144 0.747 1.00 19.53 118 GLN A C 1
ATOM 657 O O . GLN A 1 96 ? 6.947 -11.524 1.909 1.00 20.60 118 GLN A O 1
ATOM 663 N N . ASP A 1 97 ? 5.820 -11.311 -0.064 1.00 21.66 119 ASP A N 1
ATOM 664 C CA . ASP A 1 97 ? 4.625 -11.791 0.579 1.00 23.72 119 ASP A CA 1
ATOM 665 C C . ASP A 1 97 ? 4.702 -13.263 0.968 1.00 23.56 119 ASP A C 1
ATOM 666 O O . ASP A 1 97 ? 3.973 -13.660 1.873 1.00 28.01 119 ASP A O 1
ATOM 671 N N . ASP A 1 98 ? 5.568 -14.058 0.359 1.00 24.32 120 ASP A N 1
ATOM 672 C CA . ASP A 1 98 ? 5.618 -15.471 0.727 1.00 25.38 120 ASP A CA 1
ATOM 673 C C . ASP A 1 98 ? 6.826 -15.757 1.610 1.00 23.40 120 ASP A C 1
ATOM 674 O O . ASP A 1 98 ? 7.367 -16.856 1.556 1.00 28.19 120 ASP A O 1
ATOM 679 N N . ALA A 1 99 ? 7.227 -14.795 2.432 1.00 23.34 121 ALA A N 1
ATOM 680 C CA . ALA A 1 99 ? 8.204 -14.884 3.496 1.00 20.63 121 ALA A CA 1
ATOM 681 C C . ALA A 1 99 ? 7.558 -14.785 4.874 1.00 21.64 121 ALA A C 1
ATOM 682 O O . ALA A 1 99 ? 6.456 -14.252 4.969 1.00 20.42 121 ALA A O 1
ATOM 684 N N . HIS A 1 100 ? 8.246 -15.304 5.905 1.00 19.83 122 HIS A N 1
ATOM 685 C CA . HIS A 1 100 ? 7.796 -15.112 7.269 1.00 20.77 122 HIS A CA 1
ATOM 686 C C . HIS A 1 100 ? 7.329 -13.676 7.509 1.00 18.89 122 HIS A C 1
ATOM 687 O O . HIS A 1 100 ? 8.026 -12.736 7.149 1.00 19.47 122 HIS A O 1
ATOM 694 N N . LEU A 1 101 ? 6.150 -13.531 8.075 1.00 19.77 123 LEU A N 1
ATOM 695 C CA . LEU A 1 101 ? 5.658 -12.204 8.359 1.00 19.92 123 LEU A CA 1
ATOM 696 C C . LEU A 1 101 ? 6.562 -11.414 9.311 1.00 18.74 123 LEU A C 1
ATOM 697 O O . LEU A 1 101 ? 6.563 -10.176 9.294 1.00 19.93 123 LEU A O 1
ATOM 702 N N . GLY A 1 102 ? 7.339 -12.115 10.116 1.00 19.04 124 GLY A N 1
ATOM 703 C CA . GLY A 1 102 ? 8.254 -11.461 11.033 1.00 17.63 124 GLY A CA 1
ATOM 704 C C . GLY A 1 102 ? 9.540 -11.001 10.426 1.00 16.11 124 GLY A C 1
ATOM 705 O O . GLY A 1 102 ? 10.377 -10.471 11.193 1.00 16.92 124 GLY A O 1
ATOM 706 N N . ASP A 1 103 ? 9.742 -11.155 9.118 1.00 16.34 125 ASP A N 1
ATOM 707 C CA . ASP A 1 103 ? 11.020 -10.723 8.524 1.00 16.02 125 ASP A CA 1
ATOM 708 C C . ASP A 1 103 ? 11.055 -9.218 8.335 1.00 16.31 125 ASP A C 1
ATOM 709 O O . ASP A 1 103 ? 10.376 -8.630 7.452 1.00 17.32 125 ASP A O 1
ATOM 714 N N . LEU A 1 104 ? 11.869 -8.525 9.134 1.00 14.99 126 LEU A N 1
ATOM 715 C CA . LEU A 1 104 ? 12.020 -7.096 9.098 1.00 14.52 126 LEU A CA 1
ATOM 716 C C . LEU A 1 104 ? 13.277 -6.692 8.380 1.00 13.29 126 LEU A C 1
ATOM 717 O O . LEU A 1 104 ? 14.169 -7.507 8.170 1.00 13.48 126 LEU A O 1
ATOM 722 N N . PRO A 1 105 ? 13.407 -5.419 8.000 1.00 12.63 127 PRO A N 1
ATOM 723 C CA . PRO A 1 105 ? 14.695 -4.949 7.502 1.00 12.64 127 PRO A CA 1
ATOM 724 C C . PRO A 1 105 ? 15.771 -5.096 8.565 1.00 12.69 127 PRO A C 1
ATOM 725 O O . PRO A 1 105 ? 15.505 -5.022 9.734 1.00 13.58 127 PRO A O 1
ATOM 729 N N . ALA A 1 106 ? 17.001 -5.324 8.099 1.00 13.04 128 ALA A N 1
ATOM 730 C CA . ALA A 1 106 ? 18.120 -5.477 9.015 1.00 12.57 128 ALA A CA 1
ATOM 731 C C . ALA A 1 106 ? 18.388 -4.198 9.770 1.00 11.78 128 ALA A C 1
ATOM 732 O O . ALA A 1 106 ? 18.081 -3.106 9.270 1.00 13.56 128 ALA A O 1
ATOM 734 N N . LEU A 1 107 ? 18.909 -4.320 10.964 1.00 11.59 129 LEU A N 1
ATOM 735 C CA . LEU A 1 107 ? 19.148 -3.233 11.917 1.00 11.58 129 LEU A CA 1
ATOM 736 C C . LEU A 1 107 ? 20.593 -2.771 11.821 1.00 11.86 129 LEU A C 1
ATOM 737 O O . LEU A 1 107 ? 21.526 -3.593 11.921 1.00 12.87 129 LEU A O 1
ATOM 742 N N . THR A 1 108 ? 20.818 -1.466 11.621 1.00 12.03 130 THR A N 1
ATOM 743 C CA . THR A 1 108 ? 22.187 -0.923 11.546 1.00 11.53 130 THR A CA 1
ATOM 744 C C . THR A 1 108 ? 22.639 -0.444 12.894 1.00 11.52 130 THR A C 1
ATOM 745 O O . THR A 1 108 ? 22.107 0.548 13.403 1.00 13.65 130 THR A O 1
ATOM 749 N N . VAL A 1 109 ? 23.612 -1.178 13.481 1.00 13.11 131 VAL A N 1
ATOM 750 C CA . VAL A 1 109 ? 24.283 -0.682 14.682 1.00 13.04 131 VAL A CA 1
ATOM 751 C C . VAL A 1 109 ? 25.530 0.068 14.243 1.00 13.18 131 VAL A C 1
ATOM 752 O O . VAL A 1 109 ? 26.389 -0.500 13.567 1.00 14.30 131 VAL A O 1
ATOM 756 N N . LEU A 1 110 ? 25.579 1.345 14.615 1.00 12.47 132 LEU A N 1
ATOM 757 C CA . LEU A 1 110 ? 26.659 2.243 14.249 1.00 12.05 132 LEU A CA 1
ATOM 758 C C . LEU A 1 110 ? 27.974 1.832 14.893 1.00 12.97 132 LEU A C 1
ATOM 759 O O . LEU A 1 110 ? 28.013 0.987 15.787 1.00 13.89 132 LEU A O 1
ATOM 764 N N . HIS A 1 111 ? 29.055 2.459 14.431 1.00 13.49 133 HIS A N 1
ATOM 765 C CA . HIS A 1 111 ? 30.398 2.003 14.786 1.00 14.60 133 HIS A CA 1
ATOM 766 C C . HIS A 1 111 ? 30.587 1.963 16.281 1.00 14.77 133 HIS A C 1
ATOM 767 O O . HIS A 1 111 ? 31.351 1.125 16.755 1.00 15.67 133 HIS A O 1
ATOM 780 N N . ASP A 1 112 ? 29.977 2.877 17.018 1.00 14.94 134 ASP A N 1
ATOM 781 C CA . ASP A 1 112 ? 30.145 3.030 18.464 1.00 15.37 134 ASP A CA 1
ATOM 782 C C . ASP A 1 112 ? 29.174 2.170 19.256 1.00 14.45 134 ASP A C 1
ATOM 783 O O . ASP A 1 112 ? 29.180 2.286 20.509 1.00 16.20 134 ASP A O 1
ATOM 788 N N . GLY A 1 113 ? 28.378 1.325 18.623 1.00 13.47 135 GLY A N 1
ATOM 789 C CA . GLY A 1 113 ? 27.497 0.444 19.354 1.00 14.12 135 GLY A CA 1
ATOM 790 C C . GLY A 1 113 ? 26.090 0.977 19.526 1.00 14.00 135 GLY A C 1
ATOM 791 O O . GLY A 1 113 ? 25.285 0.267 20.146 1.00 14.78 135 GLY A O 1
ATOM 792 N N . THR A 1 114 ? 25.784 2.152 19.009 1.00 13.77 136 THR A N 1
ATOM 793 C CA . THR A 1 114 ? 24.459 2.703 19.129 1.00 13.88 136 THR A CA 1
ATOM 794 C C . THR A 1 114 ? 23.645 2.421 17.880 1.00 13.94 136 THR A C 1
ATOM 795 O O . THR A 1 114 ? 24.156 2.117 16.814 1.00 15.06 136 THR A O 1
ATOM 799 N N . ALA A 1 115 ? 22.319 2.498 17.986 1.00 14.78 137 ALA A N 1
ATOM 800 C CA . ALA A 1 115 ? 21.443 2.279 16.844 1.00 14.61 137 ALA A CA 1
ATOM 801 C C . ALA A 1 115 ? 20.232 3.198 16.988 1.00 15.94 137 ALA A C 1
ATOM 802 O O . ALA A 1 115 ? 19.544 3.188 18.009 1.00 15.52 137 ALA A O 1
ATOM 804 N N . THR A 1 116 ? 20.008 4.012 15.969 1.00 14.15 138 THR A N 1
ATOM 805 C CA . THR A 1 116 ? 18.921 4.978 15.899 1.00 13.93 138 THR A CA 1
ATOM 806 C C . THR A 1 116 ? 18.189 4.972 14.552 1.00 13.27 138 THR A C 1
ATOM 807 O O . THR A 1 116 ? 17.178 5.678 14.407 1.00 15.66 138 THR A O 1
ATOM 811 N N . ASN A 1 117 ? 18.605 4.218 13.563 1.00 13.68 139 ASN A N 1
ATOM 812 C CA . ASN A 1 117 ? 18.004 4.303 12.242 1.00 13.91 139 ASN A CA 1
ATOM 813 C C . ASN A 1 117 ? 16.727 3.482 12.195 1.00 12.77 139 ASN A C 1
ATOM 814 O O . ASN A 1 117 ? 16.772 2.273 12.392 1.00 13.45 139 ASN A O 1
ATOM 819 N N . PRO A 1 118 ? 15.584 4.096 11.895 1.00 13.59 140 PRO A N 1
ATOM 820 C CA . PRO A 1 118 ? 14.338 3.361 11.851 1.00 12.91 140 PRO A CA 1
ATOM 821 C C . PRO A 1 118 ? 14.199 2.534 10.556 1.00 13.84 140 PRO A C 1
ATOM 822 O O . PRO A 1 118 ? 14.822 2.892 9.533 1.00 14.36 140 PRO A O 1
ATOM 826 N N . VAL A 1 119 ? 13.362 1.501 10.649 1.00 13.49 141 VAL A N 1
ATOM 827 C CA . VAL A 1 119 ? 13.108 0.659 9.495 1.00 13.74 141 VAL A CA 1
ATOM 828 C C . VAL A 1 119 ? 11.607 0.364 9.410 1.00 14.22 141 VAL A C 1
ATOM 829 O O . VAL A 1 119 ? 10.903 0.290 10.416 1.00 15.65 141 VAL A O 1
ATOM 833 N N . LEU A 1 120 ? 11.132 0.227 8.183 1.00 14.29 142 LEU A N 1
ATOM 834 C CA . LEU A 1 120 ? 9.709 -0.015 7.887 1.00 14.37 142 LEU A CA 1
ATOM 835 C C . LEU A 1 120 ? 9.479 -1.463 7.524 1.00 14.88 142 LEU A C 1
ATOM 836 O O . LEU A 1 120 ? 10.182 -2.078 6.713 1.00 15.15 142 LEU A O 1
ATOM 841 N N . ALA A 1 121 ? 8.427 -2.050 8.102 1.00 15.55 143 ALA A N 1
ATOM 842 C CA . ALA A 1 121 ? 7.937 -3.363 7.772 1.00 16.51 143 ALA A CA 1
ATOM 843 C C . ALA A 1 121 ? 6.615 -3.236 7.008 1.00 17.24 143 ALA A C 1
ATOM 844 O O . ALA A 1 121 ? 5.543 -3.126 7.649 1.00 19.17 143 ALA A O 1
ATOM 846 N N . PRO A 1 122 ? 6.617 -3.162 5.682 1.00 18.15 144 PRO A N 1
ATOM 847 C CA . PRO A 1 122 ? 5.401 -2.807 4.948 1.00 18.20 144 PRO A CA 1
ATOM 848 C C . PRO A 1 122 ? 4.310 -3.853 5.019 1.00 19.97 144 PRO A C 1
ATOM 849 O O . PRO A 1 122 ? 3.126 -3.490 4.778 1.00 20.85 144 PRO A O 1
ATOM 853 N N . ARG A 1 123 ? 4.657 -5.084 5.346 1.00 17.46 145 ARG A N 1
ATOM 854 C CA . ARG A 1 123 ? 3.568 -6.081 5.478 1.00 19.48 145 ARG A CA 1
ATOM 855 C C . ARG A 1 123 ? 2.871 -6.104 6.828 1.00 20.30 145 ARG A C 1
ATOM 856 O O . ARG A 1 123 ? 1.899 -6.824 7.000 1.00 24.84 145 ARG A O 1
ATOM 864 N N . LEU A 1 124 ? 3.355 -5.373 7.803 1.00 19.62 146 LEU A 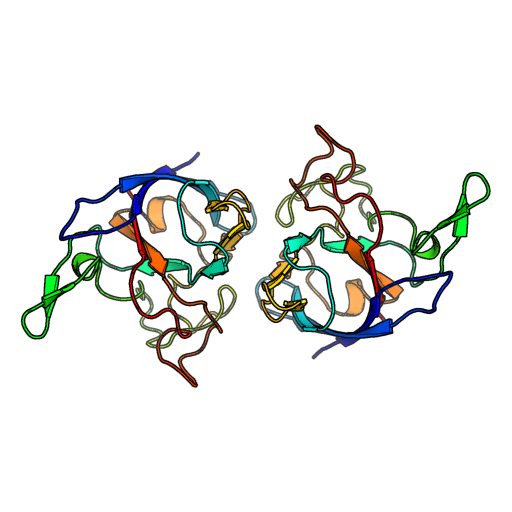N 1
ATOM 865 C CA . LEU A 1 124 ? 2.733 -5.245 9.135 1.00 20.79 146 LEU A CA 1
ATOM 866 C C . LEU A 1 124 ? 1.953 -3.947 9.184 1.00 20.54 146 LEU A C 1
ATOM 867 O O . LEU A 1 124 ? 2.499 -2.886 8.900 1.00 20.58 146 LEU A O 1
ATOM 872 N N . LYS A 1 125 ? 0.658 -4.042 9.480 1.00 20.37 147 LYS A N 1
ATOM 873 C CA . LYS A 1 125 ? -0.157 -2.832 9.323 1.00 21.52 147 LYS A CA 1
ATOM 874 C C . LYS A 1 125 ? -0.698 -2.210 10.588 1.00 21.03 147 LYS A C 1
ATOM 875 O O . LYS A 1 125 ? -1.095 -1.042 10.574 1.00 26.01 147 LYS A O 1
ATOM 881 N N . HIS A 1 126 ? -0.821 -2.958 11.679 1.00 21.78 148 HIS A N 1
ATOM 882 C CA . HIS A 1 126 ? -1.440 -2.466 12.900 1.00 23.55 148 HIS A CA 1
ATOM 883 C C . HIS A 1 126 ? -0.611 -2.869 14.120 1.00 24.77 148 HIS A C 1
ATOM 884 O O . HIS A 1 126 ? -0.111 -3.979 14.188 1.00 25.47 148 HIS A O 1
ATOM 891 N N . LEU A 1 127 ? -0.479 -1.958 15.079 1.00 25.49 149 LEU A N 1
ATOM 892 C CA . LEU A 1 127 ? 0.282 -2.308 16.284 1.00 26.59 149 LEU A CA 1
ATOM 893 C C . LEU A 1 127 ? -0.169 -3.590 16.949 1.00 26.09 149 LEU A C 1
ATOM 894 O O . LEU A 1 127 ? 0.614 -4.416 17.434 1.00 33.03 149 LEU A O 1
ATOM 899 N N . ASP A 1 128 ? -1.485 -3.784 17.027 1.00 28.94 150 ASP A N 1
ATOM 900 C CA . ASP A 1 128 ? -1.943 -4.937 17.818 1.00 33.41 150 ASP A CA 1
ATOM 901 C C . ASP A 1 128 ? -1.490 -6.232 17.152 1.00 34.82 150 ASP A C 1
ATOM 902 O O . ASP A 1 128 ? -1.467 -7.211 17.887 1.00 37.26 150 ASP A O 1
ATOM 907 N N . ASP A 1 129 ? -1.163 -6.228 15.857 1.00 33.37 151 ASP A N 1
ATOM 908 C CA . ASP A 1 129 ? -0.737 -7.465 15.198 1.00 31.23 151 ASP A CA 1
ATOM 909 C C . ASP A 1 129 ? 0.549 -8.051 15.776 1.00 28.03 151 ASP A C 1
ATOM 910 O O . ASP A 1 129 ? 0.758 -9.262 15.726 1.00 33.51 151 ASP A O 1
ATOM 915 N N . VAL A 1 130 ? 1.459 -7.234 16.319 1.00 27.37 152 VAL A N 1
ATOM 916 C CA . VAL A 1 130 ? 2.740 -7.734 16.789 1.00 24.98 152 VAL A CA 1
ATOM 917 C C . VAL A 1 130 ? 2.779 -7.893 18.297 1.00 24.46 152 VAL A C 1
ATOM 918 O O . VAL A 1 130 ? 3.766 -8.418 18.815 1.00 24.48 152 VAL A O 1
ATOM 922 N N . ARG A 1 131 ? 1.704 -7.538 19.008 1.00 25.02 153 ARG A N 1
ATOM 923 C CA . ARG A 1 131 ? 1.663 -7.839 20.442 1.00 25.07 153 ARG A CA 1
ATOM 924 C C . ARG A 1 131 ? 1.675 -9.333 20.736 1.00 24.88 153 ARG A C 1
ATOM 925 O O . ARG A 1 131 ? 1.068 -10.085 19.969 1.00 27.50 153 ARG A O 1
ATOM 933 N N . GLY A 1 132 ? 2.361 -9.722 21.807 1.00 24.61 154 GLY A N 1
ATOM 934 C CA . GLY A 1 132 ? 2.453 -11.117 22.226 1.00 26.19 154 GLY A CA 1
ATOM 935 C C . GLY A 1 132 ? 3.509 -11.884 21.441 1.00 22.90 154 GLY A C 1
ATOM 936 O O . GLY A 1 132 ? 3.445 -13.100 21.312 1.00 25.13 154 GLY A O 1
ATOM 937 N N . HIS A 1 133 ? 4.492 -11.145 20.940 1.00 22.48 155 HIS A N 1
ATOM 938 C CA . HIS A 1 133 ? 5.587 -11.790 20.204 1.00 21.05 155 HIS A CA 1
ATOM 939 C C . HIS A 1 133 ? 6.878 -11.196 20.755 1.00 19.54 155 HIS A C 1
ATOM 940 O O . HIS A 1 133 ? 6.881 -10.516 21.772 1.00 22.65 155 HIS A O 1
ATOM 947 N N . SER A 1 134 ? 8.013 -11.464 20.125 1.00 19.59 156 SER A N 1
ATOM 948 C CA . SER A 1 134 ? 9.312 -10.931 20.543 1.00 17.93 156 SER A CA 1
ATOM 949 C C . SER A 1 134 ? 10.018 -10.333 19.341 1.00 18.09 156 SER A C 1
ATOM 950 O O . SER A 1 134 ? 9.697 -10.681 18.204 1.00 19.65 156 SER A O 1
ATOM 953 N N . ILE A 1 135 ? 10.924 -9.413 19.596 1.00 18.44 157 ILE A N 1
ATOM 954 C CA . ILE A 1 135 ? 11.769 -8.832 18.565 1.00 16.92 157 ILE A CA 1
ATOM 955 C C . ILE A 1 135 ? 13.212 -9.259 18.890 1.00 15.90 157 ILE A C 1
ATOM 956 O O . ILE A 1 135 ? 13.657 -9.158 20.030 1.00 16.49 157 ILE A O 1
ATOM 961 N N . MET A 1 136 ? 13.862 -9.751 17.870 1.00 15.22 158 MET A N 1
ATOM 962 C CA . MET A 1 136 ? 15.185 -10.353 17.984 1.00 14.45 158 MET A CA 1
ATOM 963 C C . MET A 1 136 ? 16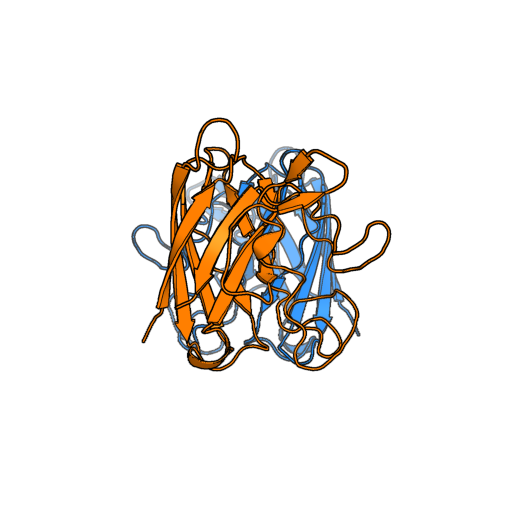.214 -9.624 17.119 1.00 13.90 158 MET A C 1
ATOM 964 O O . MET A 1 136 ? 15.936 -9.316 15.967 1.00 15.30 158 MET A O 1
ATOM 969 N N . ILE A 1 137 ? 17.385 -9.402 17.708 1.00 13.07 159 ILE A N 1
ATOM 970 C CA . ILE A 1 137 ? 18.538 -8.848 17.006 1.00 13.71 159 ILE A CA 1
ATOM 971 C C . ILE A 1 137 ? 19.628 -9.926 17.006 1.00 13.04 159 ILE A C 1
ATOM 972 O O . ILE A 1 137 ? 19.979 -10.406 18.099 1.00 14.07 159 ILE A O 1
ATOM 977 N N . HIS A 1 138 ? 20.055 -10.374 15.830 1.00 12.51 160 HIS A N 1
ATOM 978 C CA . HIS A 1 138 ? 20.997 -11.448 15.711 1.00 12.35 160 HIS A CA 1
ATOM 979 C C . HIS A 1 138 ? 22.444 -10.989 15.703 1.00 12.53 160 HIS A C 1
ATOM 980 O O . HIS A 1 138 ? 22.712 -9.834 15.387 1.00 13.74 160 HIS A O 1
ATOM 987 N N . THR A 1 139 ? 23.344 -11.923 15.962 1.00 13.65 161 THR A N 1
ATOM 988 C CA . THR A 1 139 ? 24.759 -11.577 15.831 1.00 13.69 161 THR A CA 1
ATOM 989 C C . THR A 1 139 ? 25.109 -11.384 14.358 1.00 13.28 161 THR A C 1
ATOM 990 O O . THR A 1 139 ? 25.901 -10.464 14.074 1.00 14.89 161 THR A O 1
ATOM 997 N N . GLY A 1 140 ? 24.629 -12.231 13.472 1.00 13.48 162 GLY A N 1
ATOM 998 C CA . GLY A 1 140 ? 24.929 -12.099 12.066 1.00 13.98 162 GLY A CA 1
ATOM 999 C C . GLY A 1 140 ? 24.001 -11.124 11.371 1.00 12.38 162 GLY A C 1
ATOM 1000 O O . GLY A 1 140 ? 23.166 -10.439 11.969 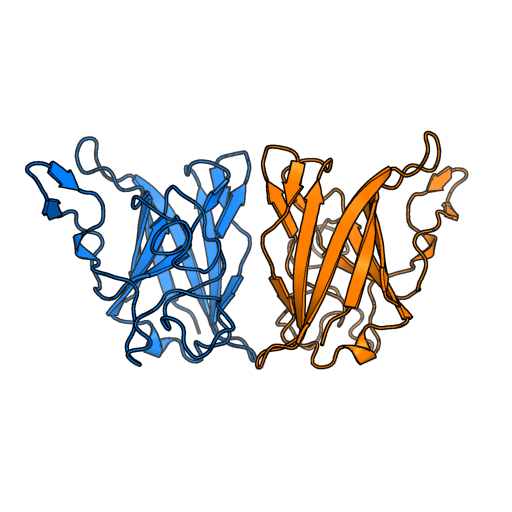1.00 13.40 162 GLY A O 1
ATOM 1001 N N . GLY A 1 141 ? 24.115 -11.048 10.059 1.00 12.81 163 GLY A N 1
ATOM 1002 C CA . GLY A 1 141 ? 23.334 -10.240 9.164 1.00 12.42 163 GLY A CA 1
ATOM 1003 C C . GLY A 1 141 ? 22.037 -10.851 8.704 1.00 12.19 163 GLY A C 1
ATOM 1004 O O . GLY A 1 141 ? 21.454 -11.696 9.391 1.00 13.74 163 GLY A O 1
ATOM 1005 N N . ASP A 1 142 ? 21.549 -10.426 7.535 1.00 12.89 164 ASP A N 1
ATOM 1006 C CA . ASP A 1 142 ? 20.330 -10.988 6.949 1.00 12.39 164 ASP A CA 1
ATOM 1007 C C . ASP A 1 142 ? 20.359 -10.755 5.451 1.00 13.84 164 ASP A C 1
ATOM 1008 O O . ASP A 1 142 ? 20.071 -9.681 4.936 1.00 14.96 164 ASP A O 1
ATOM 1013 N N . ASN A 1 143 ? 20.664 -11.812 4.667 1.00 14.50 165 ASN A N 1
ATOM 1014 C CA . ASN A 1 143 ? 20.562 -11.707 3.204 1.00 14.68 165 ASN A CA 1
ATOM 1015 C C . ASN A 1 143 ? 19.157 -12.048 2.701 1.00 14.48 165 ASN A C 1
ATOM 1016 O O . ASN A 1 143 ? 18.984 -12.132 1.485 1.00 16.42 165 ASN A O 1
ATOM 1021 N N . HIS A 1 144 ? 18.173 -12.187 3.582 1.00 14.57 166 HIS A N 1
ATOM 1022 C CA . HIS A 1 144 ? 16.789 -12.379 3.180 1.00 14.60 166 HIS A CA 1
ATOM 1023 C C . HIS A 1 144 ? 16.597 -13.633 2.346 1.00 17.11 166 HIS A C 1
ATOM 1024 O O . HIS A 1 144 ? 15.770 -13.653 1.440 1.00 18.24 166 HIS A O 1
ATOM 1031 N N . SER A 1 145 ? 17.315 -14.696 2.690 1.00 15.87 167 SER A N 1
ATOM 1032 C CA . SER A 1 145 ? 17.166 -15.985 2.034 1.00 18.38 167 SER A CA 1
ATOM 1033 C C . SER A 1 145 ? 17.556 -17.056 3.043 1.00 17.75 167 SER A C 1
ATOM 1034 O O . SER A 1 145 ? 18.260 -16.775 4.027 1.00 17.62 167 SER A O 1
ATOM 1037 N N . ASP A 1 146 ? 17.135 -18.278 2.789 1.00 19.37 168 ASP A N 1
ATOM 1038 C CA . ASP A 1 146 ? 17.655 -19.428 3.513 1.00 19.60 168 ASP A CA 1
ATOM 1039 C C . ASP A 1 146 ? 18.875 -20.042 2.843 1.00 20.15 168 ASP A C 1
ATOM 1040 O O . ASP A 1 146 ? 19.382 -21.077 3.287 1.00 21.88 168 ASP A O 1
ATOM 1045 N N . HIS A 1 147 ? 19.383 -19.397 1.805 1.00 21.33 169 HIS A N 1
ATOM 1046 C CA . HIS A 1 147 ? 20.612 -19.806 1.112 1.00 22.43 169 HIS A CA 1
ATOM 1047 C C . HIS A 1 147 ? 21.576 -18.631 1.081 1.00 20.20 169 HIS A C 1
ATOM 1048 O O . HIS A 1 147 ? 21.156 -17.512 0.773 1.00 21.59 169 HIS A O 1
ATOM 1055 N N . PRO A 1 148 ? 22.844 -18.836 1.334 1.00 20.96 170 PRO A N 1
ATOM 1056 C CA . PRO A 1 148 ? 23.425 -20.150 1.586 1.00 25.05 170 PRO A CA 1
ATOM 1057 C C . PRO A 1 148 ? 23.285 -20.643 3.019 1.00 24.92 170 PRO A C 1
ATOM 1058 O O . PRO A 1 148 ? 23.551 -21.802 3.296 1.00 28.82 170 PRO A O 1
ATOM 1062 N N . ALA A 1 149 ? 22.869 -19.770 3.941 1.00 20.25 171 ALA A N 1
ATOM 1063 C CA . ALA A 1 149 ? 22.697 -20.077 5.325 1.00 19.31 171 ALA A CA 1
ATOM 1064 C C . ALA A 1 149 ? 21.242 -19.918 5.746 1.00 18.70 171 ALA A C 1
ATOM 1065 O O . ALA A 1 149 ? 20.530 -19.021 5.284 1.00 19.53 171 ALA A O 1
ATOM 1067 N N . PRO A 1 150 ? 20.784 -20.772 6.645 1.00 19.91 172 PRO A N 1
ATOM 1068 C CA . PRO A 1 150 ? 19.390 -20.659 7.082 1.00 19.11 172 PRO A CA 1
ATOM 1069 C C . PRO A 1 150 ? 19.131 -19.280 7.679 1.00 17.18 172 PRO A C 1
ATOM 1070 O O . PRO A 1 150 ? 19.964 -18.662 8.309 1.00 16.40 172 PRO A O 1
ATOM 1074 N N . LEU A 1 151 ? 17.914 -18.796 7.452 1.00 17.05 173 LEU A N 1
ATOM 1075 C CA . LEU A 1 151 ? 17.407 -17.639 8.166 1.00 16.07 173 LEU A CA 1
ATOM 1076 C C . LEU A 1 151 ? 18.294 -16.416 7.993 1.00 14.62 173 LEU A C 1
ATOM 1077 O O . LEU A 1 151 ? 18.512 -15.606 8.904 1.00 15.66 173 LEU A O 1
ATOM 1082 N N . GLY A 1 152 ? 18.746 -16.274 6.740 1.00 15.52 174 GLY A N 1
ATOM 1083 C CA . GLY A 1 152 ? 19.479 -15.096 6.332 1.00 15.19 174 GLY A CA 1
ATOM 1084 C C . GLY A 1 152 ? 20.905 -15.027 6.809 1.00 13.44 174 GLY A C 1
ATOM 1085 O O . GLY A 1 152 ? 21.541 -13.995 6.595 1.00 14.35 174 GLY A O 1
ATOM 1086 N N . GLY A 1 153 ? 21.364 -16.058 7.511 1.00 15.02 175 GLY A N 1
ATOM 1087 C CA . GLY A 1 153 ? 22.659 -15.993 8.162 1.00 14.78 175 GLY A CA 1
ATOM 1088 C C . GLY A 1 153 ? 22.693 -15.290 9.489 1.00 14.71 175 GLY A C 1
ATOM 1089 O O . GLY A 1 153 ? 23.771 -14.932 9.974 1.00 15.13 175 GLY A O 1
ATOM 1090 N N . GLY A 1 154 ? 21.544 -15.061 10.104 1.00 14.25 176 GLY A N 1
ATOM 1091 C CA . GLY A 1 154 ? 21.465 -14.369 11.364 1.00 14.78 176 GLY A CA 1
ATOM 1092 C C . GLY A 1 154 ? 22.211 -15.047 12.486 1.00 14.15 176 GLY A C 1
ATOM 1093 O O . GLY A 1 154 ? 22.826 -14.409 13.342 1.00 14.42 176 GLY A O 1
ATOM 1094 N N . GLY A 1 155 ? 22.141 -16.379 12.507 1.00 15.11 177 GLY A N 1
ATOM 1095 C CA . GLY A 1 155 ? 22.870 -17.115 13.519 1.00 14.84 177 GLY A CA 1
ATOM 1096 C C . GLY A 1 155 ? 22.386 -16.825 14.926 1.00 15.34 177 GLY A C 1
ATOM 1097 O O . GLY A 1 155 ? 21.177 -16.728 15.096 1.00 15.54 177 GLY A O 1
ATOM 1098 N N . PRO A 1 156 ? 23.277 -16.759 15.896 1.00 14.47 178 PRO A N 1
ATOM 1099 C CA . PRO A 1 156 ? 22.896 -16.588 17.275 1.00 14.87 178 PRO A CA 1
ATOM 1100 C C . PRO A 1 156 ? 22.109 -15.323 17.589 1.00 13.85 178 PRO A C 1
ATOM 1101 O O . PRO A 1 156 ? 22.057 -14.366 16.793 1.00 14.56 178 PRO A O 1
ATOM 1105 N N . ARG A 1 157 ? 21.503 -15.328 18.742 1.00 14.28 179 ARG A N 1
ATOM 1106 C CA . ARG A 1 157 ? 20.616 -14.265 19.219 1.00 14.09 179 ARG A CA 1
ATOM 1107 C C . ARG A 1 157 ? 21.357 -13.338 20.195 1.00 14.63 179 ARG A C 1
ATOM 1108 O O . ARG A 1 157 ? 21.759 -13.791 21.251 1.00 16.68 179 ARG A O 1
ATOM 1116 N N . MET A 1 158 ? 21.549 -12.116 19.760 1.00 13.91 180 MET A N 1
ATOM 1117 C CA . MET A 1 158 ? 22.358 -11.143 20.441 1.00 14.19 180 MET A CA 1
ATOM 1118 C C . MET A 1 158 ? 21.570 -10.324 21.435 1.00 13.89 180 MET A C 1
ATOM 1119 O O . MET A 1 158 ? 21.996 -10.074 22.568 1.00 15.16 180 MET A O 1
ATOM 1124 N N . ALA A 1 159 ? 20.383 -9.847 21.044 1.00 13.33 181 ALA A N 1
ATOM 1125 C CA . ALA A 1 159 ? 19.546 -9.034 21.904 1.00 13.77 181 ALA A CA 1
ATOM 1126 C C . ALA A 1 159 ? 18.065 -9.301 21.575 1.00 14.12 181 ALA A C 1
ATOM 1127 O O . ALA A 1 159 ? 17.748 -9.743 20.484 1.00 14.19 181 ALA A O 1
ATOM 1129 N N . CYS A 1 160 ? 17.195 -8.964 22.529 1.00 15.10 182 CYS A N 1
ATOM 1130 C CA . CYS A 1 160 ? 15.798 -9.337 22.388 1.00 17.07 182 CYS A CA 1
ATOM 1131 C C . CYS A 1 160 ? 14.911 -8.493 23.297 1.00 16.43 182 CYS A C 1
ATOM 1132 O O . CYS A 1 160 ? 15.390 -8.069 24.354 1.00 18.22 182 CYS A O 1
ATOM 1135 N N . GLY A 1 161 ? 13.655 -8.312 22.854 1.00 16.73 183 GLY A N 1
ATOM 1136 C CA . GLY A 1 161 ? 12.634 -7.761 23.709 1.00 17.92 183 GLY A CA 1
ATOM 1137 C C . GLY A 1 161 ? 11.313 -8.424 23.446 1.00 19.40 183 GLY A C 1
ATOM 1138 O O . GLY A 1 161 ? 11.0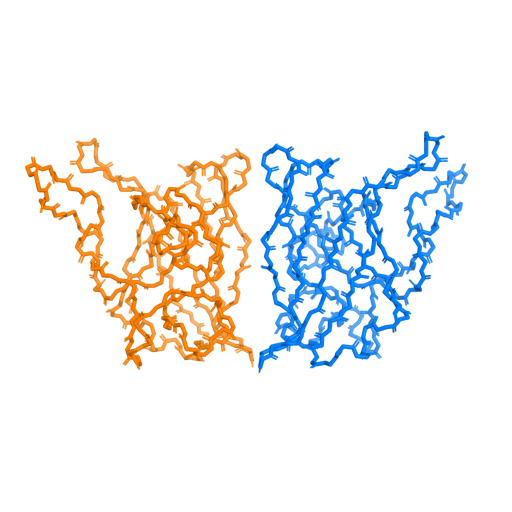69 -8.938 22.364 1.00 20.67 183 GLY A O 1
ATOM 1139 N N . VAL A 1 162 ? 10.464 -8.347 24.460 1.00 22.55 184 VAL A N 1
ATOM 1140 C CA . VAL A 1 162 ? 9.098 -8.863 24.355 1.00 20.14 184 VAL A CA 1
ATOM 1141 C C . VAL A 1 162 ? 8.134 -7.726 24.038 1.00 20.37 184 VAL A C 1
ATOM 1142 O O . VAL A 1 162 ? 8.141 -6.706 24.719 1.00 23.62 184 VAL A O 1
ATOM 1146 N N . ILE A 1 163 ? 7.337 -7.924 23.007 1.00 21.46 185 ILE A N 1
ATOM 1147 C CA . ILE A 1 163 ? 6.356 -6.940 22.546 1.00 21.79 185 ILE A CA 1
ATOM 1148 C C . ILE A 1 163 ? 5.025 -7.202 23.257 1.00 25.18 185 ILE A C 1
ATOM 1149 O O . ILE A 1 163 ? 4.366 -8.209 23.032 1.00 24.99 185 ILE A O 1
ATOM 1154 N N . LYS A 1 164 ? 4.675 -6.271 24.125 1.00 27.97 186 LYS A N 1
ATOM 1155 C CA . LYS A 1 164 ? 3.489 -6.441 24.932 1.00 34.23 186 LYS A CA 1
ATOM 1156 C C . LYS A 1 164 ? 2.515 -5.334 24.539 1.00 38.34 186 LYS A C 1
ATOM 1157 O O . LYS A 1 164 ? 1.359 -5.690 24.209 1.00 48.54 186 LYS A O 1
ATOM 1164 N N . ALA B 1 10 ? 11.557 -6.760 -14.176 1.00 51.58 32 ALA B N 1
ATOM 1165 C CA . ALA B 1 10 ? 12.026 -5.436 -14.628 1.00 49.59 32 ALA B CA 1
ATOM 1166 C C . ALA B 1 10 ? 12.934 -4.695 -13.658 1.00 40.75 32 ALA B C 1
ATOM 1167 O O . ALA B 1 10 ? 12.718 -4.650 -12.433 1.00 39.77 32 ALA B O 1
ATOM 1169 N N . SER B 1 11 ? 13.980 -4.079 -14.228 1.00 41.12 33 SER B N 1
ATOM 1170 C CA . SER B 1 11 ? 14.912 -3.357 -13.355 1.00 32.37 33 SER B CA 1
ATOM 1171 C C . SER B 1 11 ? 15.718 -2.282 -14.071 1.00 29.50 33 SER B C 1
ATOM 1172 O O . SER B 1 11 ? 15.851 -2.296 -15.295 1.00 34.55 33 SER B O 1
ATOM 1175 N N . ILE B 1 12 ? 16.237 -1.356 -13.261 1.00 22.97 34 ILE B N 1
ATOM 1176 C CA . ILE B 1 12 ? 17.149 -0.369 -13.771 1.00 24.62 34 ILE B CA 1
ATOM 1177 C C . ILE B 1 12 ? 18.474 -0.555 -13.038 1.00 23.75 34 ILE B C 1
ATOM 1178 O O . ILE B 1 12 ? 18.489 -0.549 -11.789 1.00 23.76 34 ILE B O 1
ATOM 1183 N N . GLU B 1 13 ? 19.562 -0.742 -13.754 1.00 24.04 35 GLU B N 1
ATOM 1184 C CA . GLU B 1 13 ? 20.907 -0.866 -13.204 1.00 25.12 35 GLU B CA 1
ATOM 1185 C C . GLU B 1 13 ? 21.626 0.468 -13.271 1.00 26.47 35 GLU B C 1
ATOM 1186 O O . GLU B 1 13 ? 21.929 0.969 -14.360 1.00 31.52 35 GLU B O 1
ATOM 1192 N N . VAL B 1 14 ? 21.884 1.074 -12.122 1.00 21.92 36 VAL B N 1
ATOM 1193 C CA . VAL B 1 14 ? 22.534 2.384 -12.085 1.00 22.62 36 VAL B CA 1
ATOM 1194 C C . VAL B 1 14 ? 24.005 2.219 -11.726 1.00 20.49 36 VAL B C 1
ATOM 1195 O O . VAL B 1 14 ? 24.312 1.652 -10.681 1.00 20.97 36 VAL B O 1
ATOM 1199 N N . LYS B 1 15 ? 24.871 2.739 -12.585 1.00 22.19 37 LYS B N 1
ATOM 1200 C CA . LYS B 1 15 ? 26.299 2.778 -12.329 1.00 20.63 37 LYS B CA 1
ATOM 1201 C C . LYS B 1 15 ? 26.594 3.893 -11.340 1.00 19.00 37 LYS B C 1
ATOM 1202 O O . LYS B 1 15 ? 26.166 5.036 -11.566 1.00 22.09 37 LYS B O 1
ATOM 1208 N N . VAL B 1 16 ? 27.307 3.597 -10.265 1.00 17.81 38 VAL B N 1
ATOM 1209 C CA . VAL B 1 16 ? 27.641 4.587 -9.236 1.00 17.44 38 VAL B CA 1
ATOM 1210 C C . VAL B 1 16 ? 29.151 4.791 -9.157 1.00 17.16 38 VAL B C 1
ATOM 1211 O O . VAL B 1 16 ? 29.930 3.841 -9.252 1.00 18.46 38 VAL B O 1
ATOM 1215 N N . GLN B 1 17 ? 29.511 6.082 -8.991 1.00 17.81 39 GLN B N 1
ATOM 1216 C CA . GLN B 1 17 ? 30.905 6.457 -8.850 1.00 17.98 39 GLN B CA 1
ATOM 1217 C C . GLN B 1 17 ? 31.072 7.242 -7.543 1.00 17.24 39 GLN B C 1
ATOM 1218 O O . GLN B 1 17 ? 30.247 8.079 -7.180 1.00 16.26 39 GLN B O 1
ATOM 1224 N N . GLN B 1 18 ? 32.185 6.995 -6.888 1.00 16.40 40 GLN B N 1
ATOM 1225 C CA . GLN B 1 18 ? 32.710 7.894 -5.848 1.00 16.17 40 GLN B CA 1
ATOM 1226 C C . GLN B 1 18 ? 33.198 9.165 -6.537 1.00 16.12 40 GLN B C 1
ATOM 1227 O O . GLN B 1 18 ? 33.957 9.095 -7.503 1.00 17.14 40 GLN B O 1
ATOM 1233 N N . LEU B 1 19 ? 32.778 10.302 -6.032 1.00 15.52 41 LEU B N 1
ATOM 1234 C CA . LEU B 1 19 ? 33.046 11.564 -6.694 1.00 15.53 41 LEU B CA 1
ATOM 1235 C C . LEU B 1 19 ? 34.306 12.223 -6.211 1.00 15.85 41 LEU B C 1
ATOM 1236 O O . LEU B 1 19 ? 34.492 12.452 -5.020 1.00 16.64 41 LEU B O 1
ATOM 1241 N N . ASP B 1 20 ? 35.161 12.603 -7.140 1.00 15.67 42 ASP B N 1
ATOM 1242 C CA . ASP B 1 20 ? 36.433 13.295 -6.801 1.00 15.98 42 ASP B CA 1
ATOM 1243 C C . ASP B 1 20 ? 36.844 14.151 -7.993 1.00 16.37 42 ASP B C 1
ATOM 1244 O O . ASP B 1 20 ? 37.461 13.664 -8.946 1.00 19.29 42 ASP B O 1
ATOM 1249 N N . PRO B 1 21 ? 36.462 15.427 -7.966 1.00 17.02 43 PRO B N 1
ATOM 1250 C CA . PRO B 1 21 ? 36.782 16.347 -9.057 1.00 18.03 43 PRO B CA 1
ATOM 1251 C C . PRO B 1 21 ? 38.267 16.624 -9.203 1.00 18.61 43 PRO B C 1
ATOM 1252 O O . PRO B 1 21 ? 38.625 17.221 -10.235 1.00 26.06 43 PRO B O 1
ATOM 1256 N N . VAL B 1 22 ? 39.104 16.283 -8.239 1.00 16.85 44 VAL B N 1
ATOM 1257 C CA . VAL B 1 22 ? 40.551 16.497 -8.335 1.00 16.26 44 VAL B CA 1
ATOM 1258 C C . VAL B 1 22 ? 41.283 15.261 -8.836 1.00 18.01 44 VAL B C 1
ATOM 1259 O O . VAL B 1 22 ? 42.053 15.337 -9.787 1.00 20.42 44 VAL B O 1
ATOM 1263 N N . ASN B 1 23 ? 41.107 14.129 -8.159 1.00 18.41 45 ASN B N 1
ATOM 1264 C CA . ASN B 1 23 ? 41.938 12.956 -8.444 1.00 20.68 45 ASN B CA 1
ATOM 1265 C C . ASN B 1 23 ? 41.234 12.018 -9.415 1.00 19.89 45 ASN B C 1
ATOM 1266 O O . ASN B 1 23 ? 41.837 11.037 -9.873 1.00 24.79 45 ASN B O 1
ATOM 1271 N N . GLY B 1 24 ? 39.967 12.289 -9.722 1.00 22.13 46 GLY B N 1
ATOM 1272 C CA . GLY B 1 24 ? 39.185 11.491 -10.656 1.00 23.54 46 GLY B CA 1
ATOM 1273 C C . GLY B 1 24 ? 38.104 10.661 -9.987 1.00 20.71 46 GLY B C 1
ATOM 1274 O O . GLY B 1 24 ? 38.349 10.051 -8.928 1.00 22.55 46 GLY B O 1
ATOM 1275 N N . ASN B 1 25 ? 36.932 10.590 -10.559 1.00 19.92 47 ASN B N 1
ATOM 1276 C CA . ASN B 1 25 ? 35.903 9.691 -9.988 1.00 21.58 47 ASN B CA 1
ATOM 1277 C C . ASN B 1 25 ? 36.339 8.239 -10.033 1.00 22.67 47 ASN B C 1
ATOM 1278 O O . ASN B 1 25 ? 37.140 7.811 -10.881 1.00 25.91 47 ASN B O 1
ATOM 1283 N N . LYS B 1 26 ? 35.780 7.415 -9.150 1.00 21.50 48 LYS B N 1
ATOM 1284 C CA . LYS B 1 26 ? 36.132 6.013 -9.060 1.00 21.95 48 LYS B CA 1
ATOM 1285 C C . LYS B 1 26 ? 34.874 5.154 -9.131 1.00 21.64 48 LYS B C 1
ATOM 1286 O O . LYS B 1 26 ? 33.885 5.437 -8.457 1.00 21.08 48 LYS B O 1
ATOM 1297 N N . ASP B 1 27 ? 34.941 4.132 -9.981 1.00 22.47 49 ASP B N 1
ATOM 1298 C CA . ASP B 1 27 ? 33.818 3.182 -10.084 1.00 23.75 49 ASP B CA 1
ATOM 1299 C C . ASP B 1 27 ? 33.638 2.481 -8.764 1.00 21.56 49 ASP B C 1
ATOM 1300 O O . ASP B 1 27 ? 34.636 1.983 -8.248 1.00 23.31 49 ASP B O 1
ATOM 1305 N N . VAL B 1 28 ? 32.399 2.457 -8.242 1.00 18.27 50 VAL B N 1
ATOM 1306 C CA . VAL B 1 28 ? 32.211 1.708 -6.989 1.00 17.86 50 VAL B CA 1
ATOM 1307 C C . VAL B 1 28 ? 31.110 0.665 -7.067 1.00 16.79 50 VAL B C 1
ATOM 1308 O O . VAL B 1 28 ? 30.740 0.023 -6.072 1.00 19.88 50 VAL B O 1
ATOM 1312 N N . GLY B 1 29 ? 30.561 0.435 -8.239 1.00 19.32 51 GLY B N 1
ATOM 1313 C CA . GLY B 1 29 ? 29.557 -0.609 -8.419 1.00 18.56 51 GLY B CA 1
ATOM 1314 C C . GLY B 1 29 ? 28.243 -0.057 -8.887 1.00 17.25 51 GLY B C 1
ATOM 1315 O O . GLY B 1 29 ? 28.161 0.977 -9.558 1.00 19.48 51 GLY B O 1
ATOM 1316 N N . THR B 1 30 ? 27.192 -0.788 -8.503 1.00 19.17 52 THR B N 1
ATOM 1317 C CA . THR B 1 30 ? 25.854 -0.455 -8.975 1.00 19.86 52 THR B CA 1
ATOM 1318 C C . THR B 1 30 ? 24.818 -0.372 -7.865 1.00 17.79 52 THR B C 1
ATOM 1319 O O . THR B 1 30 ? 25.035 -0.890 -6.753 1.00 18.36 52 THR B O 1
ATOM 1323 N N . VAL B 1 31 ? 23.705 0.264 -8.213 1.00 17.45 53 VAL B N 1
ATOM 1324 C CA . VAL B 1 31 ? 22.460 0.132 -7.451 1.00 17.70 53 VAL B CA 1
ATOM 1325 C C . VAL B 1 31 ? 21.406 -0.311 -8.452 1.00 17.39 53 VAL B C 1
ATOM 1326 O O . VAL B 1 31 ? 21.241 0.348 -9.489 1.00 19.55 53 VAL B O 1
ATOM 1330 N N . THR B 1 32 ? 20.719 -1.404 -8.137 1.00 17.58 54 THR B N 1
ATOM 1331 C CA . THR B 1 32 ? 19.714 -1.960 -9.038 1.00 18.57 54 THR B CA 1
ATOM 1332 C C . THR B 1 32 ? 18.350 -1.660 -8.450 1.00 19.77 54 THR B C 1
ATOM 1333 O O . THR B 1 32 ? 18.115 -1.972 -7.267 1.00 18.82 54 THR B O 1
ATOM 1337 N N . ILE B 1 33 ? 17.532 -1.006 -9.279 1.00 19.09 55 ILE B N 1
ATOM 1338 C CA . ILE B 1 33 ? 16.196 -0.659 -8.852 1.00 18.64 55 ILE B CA 1
ATOM 1339 C C . ILE B 1 33 ? 15.161 -1.628 -9.423 1.00 20.07 55 ILE B C 1
ATOM 1340 O O . ILE B 1 33 ? 15.138 -1.833 -10.623 1.00 23.05 55 ILE B O 1
ATOM 1345 N N . THR B 1 34 ? 14.333 -2.216 -8.553 1.00 19.87 56 THR B N 1
ATOM 1346 C CA . THR B 1 34 ? 13.310 -3.167 -8.956 1.00 20.68 56 THR B CA 1
ATOM 1347 C C . THR B 1 34 ? 11.959 -2.753 -8.393 1.00 20.68 56 THR B C 1
ATOM 1348 O O . THR B 1 34 ? 11.878 -1.940 -7.474 1.00 20.20 56 THR B O 1
ATOM 1352 N N . GLU B 1 35 ? 10.904 -3.312 -8.947 1.00 22.40 57 GLU B N 1
ATOM 1353 C CA . GLU B 1 35 ? 9.567 -3.088 -8.435 1.00 21.46 57 GLU B CA 1
ATOM 1354 C C . GLU B 1 35 ? 9.165 -4.198 -7.455 1.00 23.99 57 GLU B C 1
ATOM 1355 O O . GLU B 1 35 ? 9.359 -5.399 -7.728 1.00 29.35 57 GLU B O 1
ATOM 1361 N N . SER B 1 36 ? 8.614 -3.830 -6.310 1.00 23.46 58 SER B N 1
ATOM 1362 C CA . SER B 1 36 ? 7.987 -4.789 -5.399 1.00 21.85 58 SER B CA 1
ATOM 1363 C C . SER B 1 36 ? 6.525 -4.398 -5.244 1.00 22.57 58 SER B C 1
ATOM 1364 O O . SER B 1 36 ? 6.150 -3.282 -5.579 1.00 24.59 58 SER B O 1
ATOM 1367 N N . ASN B 1 37 ? 5.723 -5.308 -4.687 1.00 25.10 59 ASN B N 1
ATOM 1368 C CA . ASN B 1 37 ? 4.331 -4.981 -4.354 1.00 26.32 59 ASN B CA 1
ATOM 1369 C C . ASN B 1 37 ? 4.203 -3.852 -3.333 1.00 24.75 59 ASN B C 1
ATOM 1370 O O . ASN B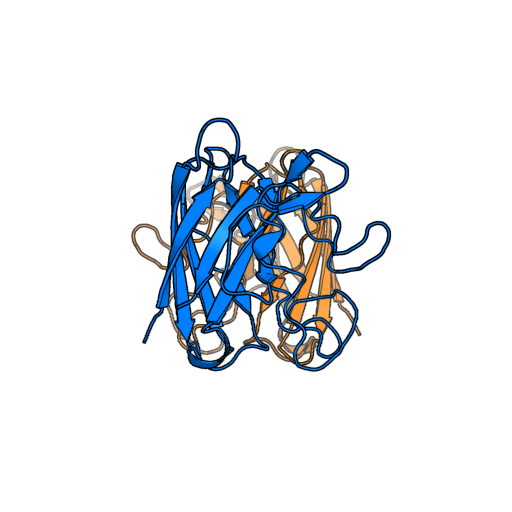 1 37 ? 3.071 -3.414 -3.082 1.00 25.54 59 ASN B O 1
ATOM 1375 N N . TYR B 1 38 ? 5.306 -3.366 -2.717 1.00 21.05 60 TYR B N 1
ATOM 1376 C CA . TYR B 1 38 ? 5.267 -2.342 -1.697 1.00 19.86 60 TYR B CA 1
ATOM 1377 C C . TYR B 1 38 ? 6.014 -1.094 -2.117 1.00 19.02 60 TYR B C 1
ATOM 1378 O O . TYR B 1 38 ? 6.132 -0.169 -1.322 1.00 20.36 60 TYR B O 1
ATOM 1387 N N . GLY B 1 39 ? 6.518 -1.042 -3.344 1.00 18.76 61 GLY B N 1
ATOM 1388 C CA . GLY B 1 39 ? 7.276 0.091 -3.841 1.00 19.99 61 GLY B CA 1
ATOM 1389 C C . GLY B 1 39 ? 8.611 -0.286 -4.409 1.00 19.99 61 GLY B C 1
ATOM 1390 O O . GLY B 1 39 ? 8.954 -1.450 -4.463 1.00 18.87 61 GLY B O 1
ATOM 1391 N N . LEU B 1 40 ? 9.417 0.725 -4.769 1.00 19.28 62 LEU B N 1
ATOM 1392 C CA . LEU B 1 40 ? 10.686 0.447 -5.406 1.00 17.45 62 LEU B CA 1
ATOM 1393 C C . LEU B 1 40 ? 11.763 0.004 -4.412 1.00 16.54 62 LEU B C 1
ATOM 1394 O O . LEU B 1 40 ? 11.854 0.576 -3.324 1.00 17.07 62 LEU B O 1
ATOM 1399 N N . VAL B 1 41 ? 12.498 -1.022 -4.812 1.00 17.06 63 VAL B N 1
ATOM 1400 C CA . VAL B 1 41 ? 13.580 -1.568 -4.019 1.00 15.72 63 VAL B CA 1
ATOM 1401 C C . VAL B 1 41 ? 14.916 -1.192 -4.663 1.00 16.26 63 VAL B C 1
ATOM 1402 O O . VAL B 1 41 ? 15.084 -1.351 -5.877 1.00 17.91 63 VAL B O 1
ATOM 1406 N N . PHE B 1 42 ? 15.831 -0.692 -3.863 1.00 15.23 64 PHE B N 1
ATOM 1407 C CA . PHE B 1 42 ? 17.164 -0.249 -4.259 1.00 14.60 64 PHE B CA 1
ATOM 1408 C C . PHE B 1 42 ? 18.180 -1.206 -3.683 1.00 15.59 64 PHE B C 1
ATOM 1409 O O . PHE B 1 42 ? 18.344 -1.220 -2.449 1.00 15.25 64 PHE B O 1
ATOM 1417 N N . THR B 1 43 ? 18.798 -2.006 -4.521 1.00 15.73 65 THR B N 1
ATOM 1418 C CA . THR B 1 43 ? 19.707 -3.020 -4.085 1.00 15.53 65 THR B CA 1
ATOM 1419 C C . THR B 1 43 ? 21.149 -2.669 -4.477 1.00 14.01 65 THR B C 1
ATOM 1420 O O . THR B 1 43 ? 21.467 -2.709 -5.687 1.00 16.79 65 THR B O 1
ATOM 1424 N N . PRO B 1 44 ? 21.951 -2.309 -3.501 1.00 13.94 66 PRO B N 1
ATOM 1425 C CA . PRO B 1 44 ? 23.324 -1.901 -3.835 1.00 14.30 66 PRO B CA 1
ATOM 1426 C C . PRO B 1 44 ? 24.214 -3.117 -4.032 1.00 15.01 66 PRO B C 1
ATOM 1427 O O . PRO B 1 44 ? 23.983 -4.184 -3.429 1.00 15.16 66 PRO B O 1
ATOM 1431 N N . ASP B 1 45 ? 25.205 -2.929 -4.899 1.00 15.90 67 ASP B N 1
ATOM 1432 C CA . ASP B 1 45 ? 26.312 -3.868 -4.993 1.00 15.85 67 ASP B CA 1
ATOM 1433 C C . ASP B 1 45 ? 27.540 -2.971 -5.169 1.00 15.95 67 ASP B C 1
ATOM 1434 O O . ASP B 1 45 ? 28.009 -2.689 -6.285 1.00 18.09 67 ASP B O 1
ATOM 1439 N N . LEU B 1 46 ? 27.972 -2.440 -4.005 1.00 14.65 68 LEU B N 1
ATOM 1440 C CA . LEU B 1 46 ? 28.979 -1.399 -4.012 1.00 14.77 68 LEU B CA 1
ATOM 1441 C C . LEU B 1 46 ? 30.232 -1.817 -3.278 1.00 14.11 68 LEU B C 1
ATOM 1442 O O . LEU B 1 46 ? 30.132 -2.675 -2.381 1.00 15.26 68 LEU B O 1
ATOM 1447 N N . GLN B 1 47 ? 31.368 -1.223 -3.620 1.00 15.57 69 GLN B N 1
ATOM 1448 C CA . GLN B 1 47 ? 32.624 -1.441 -2.890 1.00 16.64 69 GLN B CA 1
ATOM 1449 C C . GLN B 1 47 ? 33.437 -0.160 -2.887 1.00 16.77 69 GLN B C 1
ATOM 1450 O O . GLN B 1 47 ? 33.230 0.706 -3.743 1.00 20.53 69 GLN B O 1
ATOM 1456 N N . GLY B 1 48 ? 34.364 -0.064 -1.925 1.00 16.85 70 GLY B N 1
ATOM 1457 C CA . GLY B 1 48 ? 35.285 1.042 -1.932 1.00 16.79 70 GLY B CA 1
ATOM 1458 C C . GLY B 1 48 ? 34.782 2.343 -1.340 1.00 17.85 70 GLY B C 1
ATOM 1459 O O . GLY B 1 48 ? 35.422 3.375 -1.557 1.00 20.06 70 GLY B O 1
ATOM 1460 N N . LEU B 1 49 ? 33.673 2.288 -0.635 1.00 16.52 71 LEU B N 1
ATOM 1461 C CA . LEU B 1 49 ? 33.100 3.481 0.016 1.00 16.14 71 LEU B CA 1
ATOM 1462 C C . LEU B 1 49 ? 33.433 3.521 1.506 1.00 15.98 71 LEU B C 1
ATOM 1463 O O . LEU B 1 49 ? 33.663 2.527 2.173 1.00 16.40 71 LEU B O 1
ATOM 1468 N N . SER B 1 50 ? 33.448 4.736 2.077 1.00 16.77 72 SER B N 1
ATOM 1469 C CA . SER B 1 50 ? 33.696 4.890 3.512 1.00 17.52 72 SER B CA 1
ATOM 1470 C C . SER B 1 50 ? 32.585 4.196 4.306 1.00 16.54 72 SER B C 1
ATOM 1471 O O . SER B 1 50 ? 31.388 4.340 4.044 1.00 16.90 72 SER B O 1
ATOM 1474 N N . ALA B 1 51 ? 32.972 3.419 5.309 1.00 15.69 73 ALA B N 1
ATOM 1475 C CA . ALA B 1 51 ? 32.048 2.656 6.127 1.00 15.25 73 ALA B CA 1
ATOM 1476 C C . ALA B 1 51 ? 31.125 3.569 6.921 1.00 15.80 73 ALA B C 1
ATOM 1477 O O . ALA B 1 51 ? 31.528 4.631 7.403 1.00 19.57 73 ALA B O 1
ATOM 1479 N N . GLY B 1 52 ? 29.888 3.166 7.093 1.00 14.70 74 GLY B N 1
ATOM 1480 C CA . GLY B 1 52 ? 28.947 3.941 7.867 1.00 14.06 74 GLY B CA 1
ATOM 1481 C C . GLY B 1 52 ? 27.556 3.916 7.271 1.00 11.90 74 GLY B C 1
ATOM 1482 O O . GLY B 1 52 ? 27.307 3.337 6.224 1.00 13.27 74 GLY B O 1
ATOM 1483 N N . LEU B 1 53 ? 26.651 4.592 7.972 1.00 12.28 75 LEU B N 1
ATOM 1484 C CA . LEU B 1 53 ? 25.281 4.795 7.511 1.00 11.68 75 LEU B CA 1
ATOM 1485 C C . LEU B 1 53 ? 25.206 6.122 6.787 1.00 12.09 75 LEU B C 1
ATOM 1486 O O . LEU B 1 53 ? 25.525 7.156 7.376 1.00 12.89 75 LEU B O 1
ATOM 1491 N N . HIS B 1 54 ? 24.799 6.126 5.540 1.00 11.94 76 HIS B N 1
ATOM 1492 C CA . HIS B 1 54 ? 24.916 7.302 4.687 1.00 12.15 76 HIS B CA 1
ATOM 1493 C C . HIS B 1 54 ? 23.569 7.729 4.134 1.00 11.81 76 HIS B C 1
ATOM 1494 O O . HIS B 1 54 ? 22.781 6.906 3.689 1.00 12.76 76 HIS B O 1
ATOM 1501 N N . GLY B 1 55 ? 23.341 9.049 4.126 1.00 12.19 77 GLY B N 1
ATOM 1502 C CA . GLY B 1 55 ? 22.156 9.538 3.445 1.00 12.20 77 GLY B CA 1
ATOM 1503 C C . GLY B 1 55 ? 22.112 9.128 1.983 1.00 12.17 77 GLY B C 1
ATOM 1504 O O . GLY B 1 55 ? 23.121 9.103 1.320 1.00 12.84 77 GLY B O 1
ATOM 1505 N N . PHE B 1 56 ? 20.898 8.801 1.555 1.00 12.26 78 PHE B N 1
ATOM 1506 C CA . PHE B 1 56 ? 20.676 8.194 0.257 1.00 12.72 78 PHE B CA 1
ATOM 1507 C C . PHE B 1 56 ? 19.390 8.770 -0.299 1.00 13.29 78 PHE B C 1
ATOM 1508 O O . PHE B 1 56 ? 18.298 8.553 0.268 1.00 14.53 78 PHE B O 1
ATOM 1516 N N . HIS B 1 57 ? 19.496 9.530 -1.390 1.00 13.46 79 HIS B N 1
ATOM 1517 C CA . HIS B 1 57 ? 18.305 10.242 -1.917 1.00 14.96 79 HIS B CA 1
ATOM 1518 C C . HIS B 1 57 ? 18.321 10.309 -3.452 1.00 15.22 79 HIS B C 1
ATOM 1519 O O . HIS B 1 57 ? 19.403 10.320 -4.044 1.00 15.89 79 HIS B O 1
ATOM 1526 N N . ILE B 1 58 ? 17.134 10.413 -4.040 1.00 15.61 80 ILE B N 1
ATOM 1527 C CA . ILE B 1 58 ? 17.070 10.811 -5.428 1.00 16.88 80 ILE B CA 1
ATOM 1528 C C . ILE B 1 58 ? 17.150 12.325 -5.527 1.00 18.41 80 ILE B C 1
ATOM 1529 O O . ILE B 1 58 ? 16.432 13.008 -4.798 1.00 18.63 80 ILE B O 1
ATOM 1536 N N . HIS B 1 59 ? 18.042 12.777 -6.403 1.00 18.71 81 HIS B N 1
ATOM 1537 C CA . HIS B 1 59 ? 18.156 14.212 -6.636 1.00 18.46 81 HIS B CA 1
ATOM 1538 C C . HIS B 1 59 ? 17.556 14.526 -7.983 1.00 18.52 81 HIS B C 1
ATOM 1539 O O . HIS B 1 59 ? 17.344 13.679 -8.833 1.00 20.38 81 HIS B O 1
ATOM 1546 N N . GLU B 1 60 ? 17.262 15.787 -8.167 1.00 20.07 82 GLU B N 1
ATOM 1547 C CA . GLU B 1 60 ? 16.454 16.224 -9.289 1.00 22.86 82 GLU B CA 1
ATOM 1548 C C . GLU B 1 60 ? 17.049 16.011 -10.680 1.00 22.66 82 GLU B C 1
ATOM 1549 O O . GLU B 1 60 ? 16.346 15.594 -11.601 1.00 24.54 82 GLU B O 1
ATOM 1555 N N . ASN B 1 61 ? 18.326 16.306 -10.872 1.00 21.84 83 ASN B N 1
ATOM 1556 C CA . ASN B 1 61 ? 18.880 16.351 -12.222 1.00 23.26 83 ASN B CA 1
ATOM 1557 C C . ASN B 1 61 ? 19.585 15.066 -12.584 1.00 24.04 83 ASN B C 1
ATOM 1558 O O . ASN B 1 61 ? 20.211 14.448 -11.707 1.00 22.98 83 ASN B O 1
ATOM 1563 N N . PRO B 1 62 ? 19.504 14.642 -13.828 1.00 23.30 84 PRO B N 1
ATOM 1564 C CA . PRO B 1 62 ? 20.221 13.413 -14.246 1.00 24.51 84 PRO B CA 1
ATOM 1565 C C . PRO B 1 62 ? 21.672 13.792 -14.504 1.00 24.02 84 PRO B C 1
ATOM 1566 O O . PRO B 1 62 ? 22.157 13.733 -15.638 1.00 25.57 84 PRO B O 1
ATOM 1570 N N . SER B 1 63 ? 22.324 14.207 -13.420 1.00 22.35 85 SER B N 1
ATOM 1571 C CA . SER B 1 63 ? 23.709 14.636 -13.461 1.00 22.72 85 SER B CA 1
ATOM 1572 C C . SER B 1 63 ? 24.421 14.321 -12.155 1.00 21.28 85 SER B C 1
ATOM 1573 O O . SER B 1 63 ? 23.761 14.491 -11.129 1.00 22.36 85 SER B O 1
ATOM 1576 N N . CYS B 1 64 ? 25.680 13.915 -12.227 1.00 20.71 86 CYS B N 1
ATOM 1577 C CA . CYS B 1 64 ? 26.509 13.760 -11.042 1.00 19.82 86 CYS B CA 1
ATOM 1578 C C . CYS B 1 64 ? 27.729 14.667 -11.168 1.00 20.85 86 CYS B C 1
ATOM 1579 O O . CYS B 1 64 ? 28.692 14.527 -10.448 1.00 20.25 86 CYS B O 1
ATOM 1582 N N . GLU B 1 65 ? 27.681 15.613 -12.111 1.00 21.04 87 GLU B N 1
ATOM 1583 C CA . GLU B 1 65 ? 28.828 16.481 -12.391 1.00 19.23 87 GLU B CA 1
ATOM 1584 C C . GLU B 1 65 ? 29.076 17.430 -11.233 1.00 19.03 87 GLU B C 1
ATOM 1585 O O . GLU B 1 65 ? 28.132 17.756 -10.493 1.00 19.10 87 GLU B O 1
ATOM 1591 N N . PRO B 1 66 ? 30.284 17.909 -11.023 1.00 18.93 88 PRO B N 1
ATOM 1592 C CA . PRO B 1 66 ? 30.515 18.912 -9.995 1.00 17.42 88 PRO B CA 1
ATOM 1593 C C . PRO B 1 66 ? 30.108 20.286 -10.535 1.00 17.98 88 PRO B C 1
ATOM 1594 O O . PRO B 1 66 ? 29.940 20.454 -11.719 1.00 21.25 88 PRO B O 1
ATOM 1598 N N . LYS B 1 67 ? 29.988 21.238 -9.621 1.00 17.89 89 LYS B N 1
ATOM 1599 C CA . LYS B 1 67 ? 29.768 22.621 -10.020 1.00 18.70 89 LYS B CA 1
ATOM 1600 C C . LYS B 1 67 ? 30.539 23.563 -9.121 1.00 17.44 89 LYS B C 1
ATOM 1601 O O . LYS B 1 67 ? 30.771 23.260 -7.974 1.00 17.54 89 LYS B O 1
ATOM 1607 N N . GLU B 1 68 ? 30.910 24.704 -9.647 1.00 19.22 90 GLU B N 1
ATOM 1608 C CA . GLU B 1 68 ? 31.647 25.709 -8.854 1.00 20.13 90 GLU B CA 1
ATOM 1609 C C . GLU B 1 68 ? 30.703 26.349 -7.851 1.00 21.30 90 GLU B C 1
ATOM 1610 O O . GLU B 1 68 ? 29.575 26.727 -8.139 1.00 25.06 90 GLU B O 1
ATOM 1616 N N . LYS B 1 69 ? 31.188 26.456 -6.635 1.00 21.27 91 LYS B N 1
ATOM 1617 C CA . LYS B 1 69 ? 30.489 27.201 -5.602 1.00 22.03 91 LYS B CA 1
ATOM 1618 C C . LYS B 1 69 ? 31.563 27.852 -4.758 1.00 22.21 91 LYS B C 1
ATOM 1619 O O . LYS B 1 69 ? 32.466 27.145 -4.290 1.00 21.11 91 LYS B O 1
ATOM 1625 N N . GLU B 1 70 ? 31.477 29.147 -4.581 1.00 25.34 92 GLU B N 1
ATOM 1626 C CA . GLU B 1 70 ? 32.424 29.879 -3.718 1.00 29.78 92 GLU B CA 1
ATOM 1627 C C . GLU B 1 70 ? 33.859 29.543 -4.116 1.00 25.50 92 GLU B C 1
ATOM 1628 O O . GLU B 1 70 ? 34.730 29.335 -3.285 1.00 28.97 92 GLU B O 1
ATOM 1634 N N . GLY B 1 71 ? 34.129 29.453 -5.429 1.00 24.40 93 GLY B N 1
ATOM 1635 C CA . GLY B 1 71 ? 35.496 29.302 -5.904 1.00 25.06 93 GLY B CA 1
ATOM 1636 C C . GLY B 1 71 ? 36.040 27.892 -5.889 1.00 21.61 93 GLY B C 1
ATOM 1637 O O . GLY B 1 71 ? 37.224 27.673 -6.130 1.00 23.28 93 GLY B O 1
ATOM 1638 N N . LYS B 1 72 ? 35.209 26.893 -5.608 1.00 20.07 94 LYS B N 1
ATOM 1639 C CA . LYS B 1 72 ? 35.572 25.526 -5.409 1.00 19.54 94 LYS B CA 1
ATOM 1640 C C . LYS B 1 72 ? 34.707 24.618 -6.286 1.00 18.05 94 LYS B C 1
ATOM 1641 O O . LYS B 1 72 ? 33.483 24.756 -6.281 1.00 20.47 94 LYS B O 1
ATOM 1647 N N . LEU B 1 73 ? 35.337 23.722 -7.043 1.00 15.93 95 LEU B N 1
ATOM 1648 C CA . LEU B 1 73 ? 34.588 22.730 -7.832 1.00 16.08 95 LEU B CA 1
ATOM 1649 C C . LEU B 1 73 ? 34.114 21.682 -6.857 1.00 17.61 95 LEU B C 1
ATOM 1650 O O . LEU B 1 73 ? 34.896 20.927 -6.325 1.00 18.91 95 LEU B O 1
ATOM 1655 N N . THR B 1 74 ? 32.793 21.626 -6.629 1.00 16.39 96 THR B N 1
ATOM 1656 C CA . THR B 1 74 ? 32.209 20.883 -5.520 1.00 16.38 96 THR B CA 1
ATOM 1657 C C . THR B 1 74 ? 31.478 19.655 -6.056 1.00 16.51 96 THR B C 1
ATOM 1658 O O . THR B 1 74 ? 30.599 19.730 -6.910 1.00 16.31 96 THR B O 1
ATOM 1662 N N . ALA B 1 75 ? 31.888 18.515 -5.521 1.00 15.32 97 ALA B N 1
ATOM 1663 C CA . ALA B 1 75 ? 31.379 17.228 -5.927 1.00 15.22 97 ALA B CA 1
ATOM 1664 C C . ALA B 1 75 ? 29.861 17.168 -5.930 1.00 15.89 97 ALA B C 1
ATOM 1665 O O . ALA B 1 75 ? 29.154 17.523 -4.978 1.00 16.69 97 ALA B O 1
ATOM 1667 N N . GLY B 1 76 ? 29.349 16.689 -7.072 1.00 16.31 98 GLY B N 1
ATOM 1668 C CA . GLY B 1 76 ? 27.951 16.291 -7.191 1.00 16.50 98 GLY B CA 1
ATOM 1669 C C . GLY B 1 76 ? 26.917 17.389 -7.242 1.00 17.00 98 GLY B C 1
ATOM 1670 O O . GLY B 1 76 ? 25.726 17.065 -7.327 1.00 16.75 98 GLY B O 1
ATOM 1671 N N . LEU B 1 77 ? 27.333 18.662 -7.239 1.00 17.76 99 LEU B N 1
ATOM 1672 C CA . LEU B 1 77 ? 26.318 19.714 -7.222 1.00 18.37 99 LEU B CA 1
ATOM 1673 C C . LEU B 1 77 ? 25.481 19.794 -8.484 1.00 16.72 99 LEU B C 1
ATOM 1674 O O . LEU B 1 77 ? 24.376 20.332 -8.451 1.00 18.28 99 LEU B O 1
ATOM 1679 N N . GLY B 1 78 ? 25.974 19.243 -9.584 1.00 17.96 100 GLY B N 1
ATOM 1680 C CA . GLY B 1 78 ? 25.191 19.182 -10.810 1.00 18.72 100 GLY B CA 1
ATOM 1681 C C . GLY B 1 78 ? 23.923 18.415 -10.696 1.00 18.42 100 GLY B C 1
ATOM 1682 O O . GLY B 1 78 ? 23.004 18.649 -11.496 1.00 22.53 100 GLY B O 1
ATOM 1683 N N . ALA B 1 79 ? 23.802 17.566 -9.680 1.00 18.57 101 ALA B N 1
ATOM 1684 C CA . ALA B 1 79 ? 22.557 16.820 -9.480 1.00 17.91 101 ALA B CA 1
ATOM 1685 C C . ALA B 1 79 ? 21.425 17.685 -8.945 1.00 17.60 101 ALA B C 1
ATOM 1686 O O . ALA B 1 79 ? 20.282 17.225 -8.922 1.00 19.50 101 ALA B O 1
ATOM 1688 N N . GLY B 1 80 ? 21.691 18.906 -8.478 1.00 18.04 102 GLY B N 1
ATOM 1689 C CA . GLY B 1 80 ? 20.679 19.744 -7.873 1.00 19.59 102 GLY B CA 1
ATOM 1690 C C . GLY B 1 80 ? 20.261 19.193 -6.526 1.00 18.70 102 GLY B C 1
ATOM 1691 O O . GLY B 1 80 ? 20.977 18.438 -5.851 1.00 19.45 102 GLY B O 1
ATOM 1692 N N . GLY B 1 81 ? 19.050 19.592 -6.117 1.00 20.25 103 GLY B N 1
ATOM 1693 C CA . GLY B 1 81 ? 18.548 19.274 -4.817 1.00 20.57 103 GLY B CA 1
ATOM 1694 C C . GLY B 1 81 ? 17.785 17.961 -4.734 1.00 18.42 103 GLY B C 1
ATOM 1695 O O . GLY B 1 81 ? 17.711 17.192 -5.698 1.00 19.67 103 GLY B O 1
ATOM 1696 N N . HIS B 1 82 ? 17.252 17.679 -3.529 1.00 19.72 104 HIS B N 1
ATOM 1697 C CA . HIS B 1 82 ? 16.423 16.469 -3.384 1.00 20.23 104 HIS B CA 1
ATOM 1698 C C . HIS B 1 82 ? 15.240 16.532 -4.349 1.00 21.04 104 HIS B C 1
ATOM 1699 O O . HIS B 1 82 ? 14.580 17.575 -4.487 1.00 22.61 104 HIS B O 1
ATOM 1706 N N . TRP B 1 83 ? 14.962 15.436 -5.063 1.00 21.16 105 TRP B N 1
ATOM 1707 C CA . TRP B 1 83 ? 13.812 15.382 -5.970 1.00 22.27 105 TRP B CA 1
ATOM 1708 C C . TRP B 1 83 ? 12.512 15.584 -5.200 1.00 23.53 105 TRP B C 1
ATOM 1709 O O . TRP B 1 83 ? 12.248 14.819 -4.278 1.00 22.14 105 TRP B O 1
ATOM 1720 N N . ASP B 1 84 ? 11.765 16.620 -5.602 1.00 25.90 106 ASP B N 1
ATOM 1721 C CA . ASP B 1 84 ? 10.579 17.046 -4.832 1.00 25.87 106 ASP B CA 1
ATOM 1722 C C . ASP B 1 84 ? 9.446 17.424 -5.763 1.00 28.59 106 ASP B C 1
ATOM 1723 O O . ASP B 1 84 ? 8.996 18.589 -5.738 1.00 31.00 106 ASP B O 1
ATOM 1728 N N . PRO B 1 85 ? 9.004 16.501 -6.604 1.00 27.57 107 PRO B N 1
ATOM 1729 C CA . PRO B 1 85 ? 8.039 16.867 -7.650 1.00 29.47 107 PRO B CA 1
ATOM 1730 C C . PRO B 1 85 ? 6.686 17.248 -7.068 1.00 29.35 107 PRO B C 1
ATOM 1731 O O . PRO B 1 85 ? 5.913 17.958 -7.720 1.00 35.36 107 PRO B O 1
ATOM 1735 N N . LYS B 1 86 ? 6.365 16.826 -5.852 1.00 30.01 108 LYS B N 1
ATOM 1736 C CA . LYS B 1 86 ? 5.112 17.231 -5.235 1.00 31.68 108 LYS B CA 1
ATOM 1737 C C . LYS B 1 86 ? 5.219 18.516 -4.418 1.00 32.40 108 LYS B C 1
ATOM 1738 O O . LYS B 1 86 ? 4.209 18.964 -3.854 1.00 36.95 108 LYS B O 1
ATOM 1744 N N . GLY B 1 87 ? 6.386 19.142 -4.333 1.00 34.60 109 GLY B N 1
ATOM 1745 C CA . GLY B 1 87 ? 6.598 20.391 -3.640 1.00 34.98 109 GLY B CA 1
ATOM 1746 C C . GLY B 1 87 ? 6.364 20.362 -2.152 1.00 35.79 109 GLY B C 1
ATOM 1747 O O . GLY B 1 87 ? 5.804 21.273 -1.536 1.00 37.33 109 GLY B O 1
ATOM 1748 N N . ALA B 1 88 ? 6.802 19.313 -1.462 1.00 31.22 110 ALA B N 1
ATOM 1749 C CA . ALA B 1 88 ? 6.752 19.185 -0.018 1.00 28.99 110 ALA B CA 1
ATOM 1750 C C . ALA B 1 88 ? 7.607 20.230 0.697 1.00 31.05 110 ALA B C 1
ATOM 1751 O O . ALA B 1 88 ? 7.301 20.700 1.796 1.00 30.96 110 ALA B O 1
ATOM 1753 N N . LYS B 1 89 ? 8.728 20.570 0.054 1.00 30.24 111 LYS B N 1
ATOM 1754 C CA . LYS B 1 89 ? 9.652 21.597 0.516 1.00 28.50 111 LYS B CA 1
ATOM 1755 C C . LYS B 1 89 ? 10.177 21.328 1.913 1.00 26.81 111 LYS B C 1
ATOM 1756 O O . LYS B 1 89 ? 10.492 22.226 2.691 1.00 27.92 111 LYS B O 1
ATOM 1762 N N . GLN B 1 90 ? 10.329 20.042 2.231 1.00 26.27 112 GLN B N 1
ATOM 1763 C CA . GLN B 1 90 ? 10.977 19.650 3.473 1.00 23.42 112 GLN B CA 1
ATOM 1764 C C . GLN B 1 90 ? 11.444 18.189 3.368 1.00 21.32 112 GLN B C 1
ATOM 1765 O O . GLN B 1 90 ? 10.883 17.357 2.680 1.00 22.07 112 GLN B O 1
ATOM 1771 N N . HIS B 1 91 ? 12.537 17.934 4.071 1.00 19.90 113 HIS B N 1
ATOM 1772 C CA . HIS B 1 91 ? 13.143 16.640 4.096 1.00 17.01 113 HIS B CA 1
ATOM 1773 C C . HIS B 1 91 ? 12.527 15.798 5.189 1.00 17.33 113 HIS B C 1
ATOM 1774 O O . HIS B 1 91 ? 12.255 16.278 6.303 1.00 18.78 113 HIS B O 1
ATOM 1781 N N . GLY B 1 92 ? 12.311 14.509 4.938 1.00 16.88 114 GLY B N 1
ATOM 1782 C CA . GLY B 1 92 ? 11.677 13.659 5.948 1.00 17.71 114 GLY B CA 1
ATOM 1783 C C . GLY B 1 92 ? 11.938 12.203 5.737 1.00 16.08 114 GLY B C 1
ATOM 1784 O O . GLY B 1 92 ? 12.964 11.784 5.194 1.00 15.80 114 GLY B O 1
ATOM 1785 N N . TYR B 1 93 ? 10.998 11.400 6.227 1.00 16.62 115 TYR B N 1
ATOM 1786 C CA . TYR B 1 93 ? 11.096 9.963 6.207 1.00 15.83 115 TYR B CA 1
ATOM 1787 C C . TYR B 1 93 ? 10.689 9.316 4.892 1.00 16.12 115 TYR B C 1
ATOM 1788 O O . TYR B 1 93 ? 9.926 9.893 4.125 1.00 17.25 115 TYR B O 1
ATOM 1797 N N . PRO B 1 94 ? 11.193 8.122 4.618 1.00 14.88 116 PRO B N 1
ATOM 1798 C CA . PRO B 1 94 ? 10.758 7.447 3.412 1.00 16.10 116 PRO B CA 1
ATOM 1799 C C . PRO B 1 94 ? 9.252 7.167 3.359 1.00 16.52 116 PRO B C 1
ATOM 1800 O O . PRO B 1 94 ? 8.714 7.048 2.240 1.00 17.70 116 PRO B O 1
ATOM 1804 N N . TRP B 1 95 ? 8.639 7.053 4.552 1.00 16.07 117 TRP B N 1
ATOM 1805 C CA . TRP B 1 95 ? 7.234 6.753 4.684 1.00 17.46 117 TRP B CA 1
ATOM 1806 C C . TRP B 1 95 ? 6.371 7.978 5.024 1.00 19.08 117 TRP B C 1
ATOM 1807 O O . TRP B 1 95 ? 5.213 7.880 5.400 1.00 21.85 117 TRP B O 1
ATOM 1818 N N . GLN B 1 96 ? 6.939 9.174 4.811 1.00 20.17 118 GLN B N 1
ATOM 1819 C CA . GLN B 1 96 ? 6.285 10.444 5.088 1.00 21.13 118 GLN B CA 1
ATOM 1820 C C . GLN B 1 96 ? 5.788 11.108 3.820 1.00 20.47 118 GLN B C 1
ATOM 1821 O O . GLN B 1 96 ? 6.570 11.485 2.953 1.00 21.56 118 GLN B O 1
ATOM 1827 N N . ASP B 1 97 ? 4.453 11.261 3.745 1.00 22.22 119 ASP B N 1
ATOM 1828 C CA . ASP B 1 97 ? 3.912 11.764 2.504 1.00 22.97 119 ASP B CA 1
ATOM 1829 C C . ASP B 1 97 ? 4.221 13.235 2.261 1.00 23.04 119 ASP B C 1
ATOM 1830 O O . ASP B 1 97 ? 4.234 13.587 1.080 1.00 28.00 119 ASP B O 1
ATOM 1835 N N . ASP B 1 98 ? 4.502 14.054 3.279 1.00 23.65 120 ASP B N 1
ATOM 1836 C CA . ASP B 1 98 ? 4.798 15.450 3.012 1.00 24.46 120 ASP B CA 1
ATOM 1837 C C . ASP B 1 98 ? 6.296 15.734 3.182 1.00 23.66 120 ASP B C 1
ATOM 1838 O O . ASP B 1 98 ? 6.695 16.800 3.629 1.00 27.53 120 ASP B O 1
ATOM 1843 N N . ALA B 1 99 ? 7.115 14.783 2.801 1.00 22.94 121 ALA B N 1
ATOM 1844 C CA . ALA B 1 99 ? 8.536 14.874 2.595 1.00 21.13 121 ALA B CA 1
ATOM 1845 C C . ALA B 1 99 ? 8.911 14.775 1.115 1.00 21.87 121 ALA B C 1
ATOM 1846 O O . ALA B 1 99 ? 8.138 14.249 0.310 1.00 20.76 121 ALA B O 1
ATOM 1848 N N . HIS B 1 100 ? 10.114 15.252 0.784 1.00 20.70 122 HIS B N 1
ATOM 1849 C CA . HIS B 1 100 ? 10.591 15.061 -0.589 1.00 20.42 122 HIS B CA 1
ATOM 1850 C C . HIS B 1 100 ? 10.391 13.646 -1.104 1.00 19.75 122 HIS B C 1
ATOM 1851 O O . HIS B 1 100 ? 10.703 12.692 -0.406 1.00 19.00 122 HIS B O 1
ATOM 1858 N N . LEU B 1 101 ? 9.806 13.476 -2.263 1.00 20.61 123 LEU B N 1
ATOM 1859 C CA . LEU B 1 101 ? 9.622 12.146 -2.828 1.00 20.23 123 LEU B CA 1
ATOM 1860 C C . LEU B 1 101 ? 10.946 11.407 -3.021 1.00 20.54 123 LEU B C 1
ATOM 1861 O O . LEU B 1 101 ? 10.952 10.169 -3.025 1.00 19.78 123 LEU B O 1
ATOM 1866 N N . GLY B 1 102 ? 12.049 12.114 -3.143 1.00 19.05 124 GLY B N 1
ATOM 1867 C CA . GLY B 1 102 ? 13.334 11.432 -3.300 1.00 17.57 124 GLY B CA 1
ATOM 1868 C C . GLY B 1 102 ? 13.939 10.955 -1.999 1.00 15.69 124 GLY B C 1
ATOM 1869 O O . GLY B 1 102 ? 15.064 10.448 -2.055 1.00 17.10 124 GLY B O 1
ATOM 1870 N N . ASP B 1 103 ? 13.291 11.083 -0.863 1.00 16.99 125 ASP B N 1
ATOM 1871 C CA . ASP B 1 103 ? 13.880 10.671 0.426 1.00 16.60 125 ASP B CA 1
ATOM 1872 C C . ASP B 1 103 ? 13.813 9.176 0.613 1.00 15.41 125 ASP B C 1
ATOM 1873 O O . ASP B 1 103 ? 12.739 8.597 0.845 1.00 17.37 125 ASP B O 1
ATOM 1878 N N . LEU B 1 104 ? 14.960 8.504 0.471 1.00 14.89 126 LEU B N 1
ATOM 1879 C CA . LEU B 1 104 ? 15.048 7.065 0.588 1.00 14.91 126 LEU B CA 1
ATOM 1880 C C . LEU B 1 104 ? 15.543 6.647 1.968 1.00 13.37 126 LEU B C 1
ATOM 1881 O O . LEU B 1 104 ? 16.100 7.487 2.680 1.00 13.83 126 LEU B O 1
ATOM 1886 N N . PRO B 1 105 ? 15.419 5.374 2.335 1.00 12.86 127 PRO B N 1
ATOM 1887 C CA . PRO B 1 105 ? 16.102 4.904 3.538 1.00 12.71 127 PRO B CA 1
ATOM 1888 C C . PRO B 1 105 ? 17.625 5.057 3.392 1.00 12.34 127 PRO B C 1
ATOM 1889 O O . PRO B 1 105 ? 18.143 4.964 2.293 1.00 13.73 127 PRO B O 1
ATOM 1893 N N . ALA B 1 106 ? 18.263 5.304 4.539 1.00 12.88 128 ALA B N 1
ATOM 1894 C CA . ALA B 1 106 ? 19.712 5.444 4.507 1.00 12.25 128 ALA B CA 1
ATOM 1895 C C . ALA B 1 106 ? 20.389 4.157 4.082 1.00 11.88 128 ALA B C 1
ATOM 1896 O O . ALA B 1 106 ? 19.851 3.054 4.311 1.00 13.71 128 ALA B O 1
ATOM 1898 N N . LEU B 1 107 ? 21.569 4.278 3.516 1.00 12.26 129 LEU B N 1
ATOM 1899 C CA . LEU B 1 107 ? 22.351 3.185 2.929 1.00 12.21 129 LEU B CA 1
ATOM 1900 C C . LEU B 1 107 ? 23.435 2.735 3.908 1.00 11.60 129 LEU B C 1
ATOM 1901 O O . LEU B 1 107 ? 24.213 3.574 4.397 1.00 12.90 129 LEU B O 1
ATOM 1906 N N . THR B 1 108 ? 23.464 1.442 4.217 1.00 12.36 130 THR B N 1
ATOM 1907 C CA . THR B 1 108 ? 24.486 0.898 5.140 1.00 11.86 130 THR B CA 1
ATOM 1908 C C . THR B 1 108 ? 25.676 0.401 4.389 1.00 11.94 130 THR B C 1
ATOM 1909 O O . THR B 1 108 ? 25.605 -0.580 3.637 1.00 13.52 130 THR B O 1
ATOM 1913 N N . VAL B 1 109 ? 26.803 1.123 4.528 1.00 12.70 131 VAL B N 1
ATOM 1914 C CA . VAL B 1 109 ? 28.080 0.656 4.026 1.00 12.79 131 VAL B CA 1
ATOM 1915 C C . VAL B 1 109 ? 28.757 -0.087 5.173 1.00 12.72 131 VAL B C 1
ATOM 1916 O O . VAL B 1 109 ? 29.011 0.462 6.258 1.00 13.75 131 VAL B O 1
ATOM 1920 N N . LEU B 1 110 ? 29.017 -1.373 4.910 1.00 11.99 132 LEU B N 1
ATOM 1921 C CA . LEU B 1 110 ? 29.608 -2.281 5.882 1.00 11.84 132 LEU B CA 1
ATOM 1922 C C . LEU B 1 110 ? 31.051 -1.881 6.197 1.00 12.84 132 LEU B C 1
ATOM 1923 O O . LEU B 1 110 ? 31.663 -1.030 5.541 1.00 13.78 132 LEU B O 1
ATOM 1928 N N . HIS B 1 111 ? 31.594 -2.480 7.241 1.00 13.49 133 HIS B N 1
ATOM 1929 C CA . HIS B 1 111 ? 32.875 -2.017 7.777 1.00 14.15 133 HIS B CA 1
ATOM 1930 C C . HIS B 1 111 ? 33.987 -2.010 6.759 1.00 14.57 133 HIS B C 1
ATOM 1931 O O . HIS B 1 111 ? 34.881 -1.169 6.864 1.00 15.50 133 HIS B O 1
ATOM 1944 N N . ASP B 1 112 ? 33.964 -2.946 5.812 1.00 14.98 134 ASP B N 1
ATOM 1945 C CA . ASP B 1 112 ? 35.005 -3.074 4.803 1.00 15.19 134 ASP B CA 1
ATOM 1946 C C . ASP B 1 112 ? 34.755 -2.207 3.587 1.00 14.97 134 ASP B C 1
ATOM 1947 O O . ASP B 1 112 ? 35.523 -2.315 2.608 1.00 16.53 134 ASP B O 1
ATOM 1952 N N . GLY B 1 113 ? 33.739 -1.352 3.562 1.00 13.40 135 GLY B N 1
ATOM 1953 C CA . GLY B 1 113 ? 33.488 -0.470 2.462 1.00 14.19 135 GLY B CA 1
ATOM 1954 C C . GLY B 1 113 ? 32.541 -0.992 1.398 1.00 13.72 135 GLY B C 1
ATOM 1955 O O . GLY B 1 113 ? 32.298 -0.294 0.399 1.00 14.90 135 GLY B O 1
ATOM 1956 N N . THR B 1 114 ? 31.976 -2.178 1.589 1.00 14.17 136 THR B N 1
ATOM 1957 C CA . THR B 1 114 ? 31.003 -2.726 0.672 1.00 14.14 136 THR B CA 1
ATOM 1958 C C . THR B 1 114 ? 29.579 -2.437 1.131 1.00 13.89 136 THR B C 1
ATOM 1959 O O . THR B 1 114 ? 29.327 -2.135 2.290 1.00 15.00 136 THR B O 1
ATOM 1963 N N . ALA B 1 115 ? 28.639 -2.521 0.189 1.00 14.68 137 ALA B N 1
ATOM 1964 C CA . ALA B 1 115 ? 27.228 -2.295 0.533 1.00 14.89 137 ALA B CA 1
ATOM 1965 C C . ALA B 1 115 ? 26.391 -3.219 -0.345 1.00 14.01 137 ALA B C 1
ATOM 1966 O O . ALA B 1 115 ? 26.502 -3.217 -1.563 1.00 15.17 137 ALA B O 1
ATOM 1968 N N . THR B 1 116 ? 25.572 -4.027 0.298 1.00 13.80 138 THR B N 1
ATOM 1969 C CA . THR B 1 116 ? 24.677 -5.000 -0.308 1.00 13.77 138 THR B CA 1
ATOM 1970 C C . THR B 1 116 ? 23.267 -4.993 0.244 1.00 13.14 138 THR B C 1
ATOM 1971 O O . THR B 1 116 ? 22.388 -5.694 -0.251 1.00 15.46 138 THR B O 1
ATOM 1975 N N . ASN B 1 117 ? 22.964 -4.260 1.298 1.00 13.41 139 ASN B N 1
ATOM 1976 C CA . ASN B 1 117 ? 21.652 -4.319 1.955 1.00 13.28 139 ASN B CA 1
ATOM 1977 C C . ASN B 1 117 ? 20.634 -3.511 1.170 1.00 12.23 139 ASN B C 1
ATOM 1978 O O . ASN B 1 117 ? 20.806 -2.311 1.032 1.00 13.44 139 ASN B O 1
ATOM 1983 N N . PRO B 1 118 ? 19.587 -4.135 0.666 1.00 12.54 140 PRO B N 1
ATOM 1984 C CA . PRO B 1 118 ? 18.566 -3.403 -0.100 1.00 12.86 140 PRO B CA 1
ATOM 1985 C C . PRO B 1 118 ? 17.666 -2.570 0.830 1.00 13.21 140 PRO B C 1
ATOM 1986 O O . PRO B 1 118 ? 17.521 -2.937 2.024 1.00 14.32 140 PRO B O 1
ATOM 1990 N N . VAL B 1 119 ? 17.081 -1.544 0.223 1.00 13.97 141 VAL B N 1
ATOM 1991 C CA . VAL B 1 119 ? 16.127 -0.712 0.963 1.00 14.05 141 VAL B CA 1
ATOM 1992 C C . VAL B 1 119 ? 14.904 -0.427 0.099 1.00 13.95 141 VAL B C 1
ATOM 1993 O O . VAL B 1 119 ? 15.002 -0.327 -1.130 1.00 15.09 141 VAL B O 1
ATOM 1997 N N . LEU B 1 120 ? 13.768 -0.304 0.737 1.00 13.75 142 LEU B N 1
ATOM 1998 C CA . LEU B 1 120 ? 12.481 -0.026 0.078 1.00 14.75 142 LEU B CA 1
ATOM 1999 C C . LEU B 1 120 ? 12.075 1.424 0.205 1.00 14.83 142 LEU B C 1
ATOM 2000 O O . LEU B 1 120 ? 12.117 2.033 1.285 1.00 15.43 142 LEU B O 1
ATOM 2005 N N . ALA B 1 121 ? 11.622 2.022 -0.873 1.00 14.97 143 ALA B N 1
ATOM 2006 C CA . ALA B 1 121 ? 11.026 3.334 -0.934 1.00 16.23 143 ALA B CA 1
ATOM 2007 C C . ALA B 1 121 ? 9.515 3.199 -1.202 1.00 16.91 143 ALA B C 1
ATOM 2008 O O . ALA B 1 121 ? 9.091 3.114 -2.369 1.00 18.88 143 ALA B O 1
ATOM 2010 N N . PRO B 1 122 ? 8.687 3.113 -0.171 1.00 17.75 144 PRO B N 1
ATOM 2011 C CA . PRO B 1 122 ? 7.280 2.750 -0.388 1.00 17.86 144 PRO B CA 1
ATOM 2012 C C . PRO B 1 122 ? 6.510 3.806 -1.141 1.00 19.69 144 PRO B C 1
ATOM 2013 O O . PRO B 1 122 ? 5.445 3.447 -1.700 1.00 20.48 144 PRO B O 1
ATOM 2017 N N . ARG B 1 123 ? 6.973 5.040 -1.188 1.00 18.00 145 ARG B N 1
ATOM 2018 C CA . ARG B 1 123 ? 6.208 6.038 -1.962 1.00 19.54 145 ARG B CA 1
ATOM 2019 C C . ARG B 1 123 ? 6.507 6.067 -3.435 1.00 20.41 145 ARG B C 1
ATOM 2020 O O . ARG B 1 123 ? 5.879 6.795 -4.187 1.00 24.37 145 ARG B O 1
ATOM 2028 N N . LEU B 1 124 ? 7.502 5.306 -3.849 1.00 18.88 146 LEU B N 1
ATOM 2029 C CA . LEU B 1 124 ? 7.847 5.193 -5.267 1.00 20.45 146 LEU B CA 1
ATOM 2030 C C . LEU B 1 124 ? 7.259 3.905 -5.810 1.00 20.49 146 LEU B C 1
ATOM 2031 O O . LEU B 1 124 ? 7.532 2.834 -5.249 1.00 20.28 146 LEU B O 1
ATOM 2036 N N . LYS B 1 125 ? 6.448 4.022 -6.857 1.00 20.93 147 LYS B N 1
ATOM 2037 C CA . LYS B 1 125 ? 5.730 2.824 -7.283 1.00 22.07 147 LYS B CA 1
ATOM 2038 C C . LYS B 1 125 ? 6.146 2.217 -8.612 1.00 22.63 147 LYS B C 1
ATOM 2039 O O . LYS B 1 125 ? 5.874 1.020 -8.820 1.00 25.12 147 LYS B O 1
ATOM 2045 N N . HIS B 1 126 ? 6.714 2.969 -9.532 1.00 22.49 148 HIS B N 1
ATOM 2046 C CA . HIS B 1 126 ? 6.996 2.523 -10.883 1.00 25.82 148 HIS B CA 1
ATOM 2047 C C . HIS B 1 126 ? 8.421 2.899 -11.279 1.00 25.44 148 HIS B C 1
ATOM 2048 O O . HIS B 1 126 ? 8.848 4.012 -11.014 1.00 27.26 148 HIS B O 1
ATOM 2055 N N . LEU B 1 127 ? 9.108 1.972 -11.918 1.00 26.14 149 LEU B N 1
ATOM 2056 C CA . LEU B 1 127 ? 10.465 2.310 -12.369 1.00 26.65 149 LEU B CA 1
ATOM 2057 C C . LEU B 1 127 ? 10.512 3.572 -13.204 1.00 25.45 149 LEU B C 1
ATOM 2058 O O . LEU B 1 127 ? 11.439 4.395 -13.078 1.00 32.51 149 LEU B O 1
ATOM 2063 N N . ASP B 1 128 ? 9.551 3.778 -14.104 1.00 28.55 150 ASP B N 1
ATOM 2064 C CA . ASP B 1 128 ? 9.660 4.935 -14.989 1.00 35.32 150 ASP B CA 1
ATOM 2065 C C . ASP B 1 128 ? 9.641 6.226 -14.192 1.00 35.48 150 ASP B C 1
ATOM 2066 O O . ASP B 1 128 ? 10.101 7.235 -14.689 1.00 42.93 150 ASP B O 1
ATOM 2071 N N . ASP B 1 129 ? 9.139 6.233 -12.967 1.00 32.79 151 ASP B N 1
ATOM 2072 C CA . ASP B 1 129 ? 9.000 7.454 -12.187 1.00 32.47 151 ASP B CA 1
ATOM 2073 C C . ASP B 1 129 ? 10.343 8.043 -11.775 1.00 30.21 151 ASP B C 1
ATOM 2074 O O . ASP B 1 129 ? 10.473 9.245 -11.605 1.00 34.37 151 ASP B O 1
ATOM 2079 N N . VAL B 1 130 ? 11.353 7.195 -11.607 1.00 28.66 152 VAL B N 1
ATOM 2080 C CA . VAL B 1 130 ? 12.664 7.688 -11.201 1.00 25.86 152 VAL B CA 1
ATOM 2081 C C . VAL B 1 130 ? 13.619 7.887 -12.350 1.00 25.21 152 VAL B C 1
ATOM 2082 O O . VAL B 1 130 ? 14.723 8.425 -12.120 1.00 26.99 152 VAL B O 1
ATOM 2086 N N . ARG B 1 131 ? 13.269 7.512 -13.582 1.00 26.08 153 ARG B N 1
ATOM 2087 C CA . ARG B 1 131 ? 14.135 7.804 -14.728 1.00 26.77 153 ARG B CA 1
ATOM 2088 C C . ARG B 1 131 ? 14.291 9.299 -14.943 1.00 25.41 153 ARG B C 1
ATOM 2089 O O . ARG B 1 131 ? 13.364 10.082 -14.735 1.00 28.01 153 ARG B O 1
ATOM 2097 N N . GLY B 1 132 ? 15.483 9.719 -15.318 1.00 24.35 154 GLY B N 1
ATOM 2098 C CA . GLY B 1 132 ? 15.781 11.107 -15.566 1.00 28.43 154 GLY B CA 1
ATOM 2099 C C . GLY B 1 132 ? 16.170 11.872 -14.337 1.00 23.24 154 GLY B C 1
ATOM 2100 O O . GLY B 1 132 ? 16.065 13.094 -14.272 1.00 25.29 154 GLY B O 1
ATOM 2101 N N . HIS B 1 133 ? 16.614 11.120 -13.326 1.00 22.56 155 HIS B N 1
ATOM 2102 C CA . HIS B 1 133 ? 17.038 11.774 -12.088 1.00 22.00 155 HIS B CA 1
ATOM 2103 C C . HIS B 1 133 ? 18.385 11.186 -11.695 1.00 20.84 155 HIS B C 1
ATOM 2104 O O . HIS B 1 133 ? 19.030 10.495 -12.477 1.00 24.46 155 HIS B O 1
ATOM 2111 N N . SER B 1 134 ? 18.843 11.426 -10.475 1.00 21.19 156 SER B N 1
ATOM 2112 C CA . SER B 1 134 ? 20.108 10.876 -10.010 1.00 18.98 156 SER B CA 1
ATOM 2113 C C . SER B 1 134 ? 19.905 10.298 -8.607 1.00 18.12 156 SER B C 1
ATOM 2114 O O . SER B 1 134 ? 18.983 10.661 -7.901 1.00 20.54 156 SER B O 1
ATOM 2117 N N . ILE B 1 135 ? 20.791 9.396 -8.230 1.00 19.06 157 ILE B N 1
ATOM 2118 C CA . ILE B 1 135 ? 20.794 8.829 -6.874 1.00 17.66 157 ILE B CA 1
ATOM 2119 C C . ILE B 1 135 ? 22.136 9.226 -6.248 1.00 16.08 157 ILE B C 1
ATOM 2120 O O . ILE B 1 135 ? 23.219 9.136 -6.859 1.00 16.73 157 ILE B O 1
ATOM 2125 N N . MET B 1 136 ? 22.015 9.695 -5.011 1.00 15.33 158 MET B N 1
ATOM 2126 C CA . MET B 1 136 ? 23.099 10.309 -4.277 1.00 14.07 158 MET B CA 1
ATOM 2127 C C . MET B 1 136 ? 23.338 9.592 -2.943 1.00 13.48 158 MET B C 1
ATOM 2128 O O . MET B 1 136 ? 22.403 9.272 -2.238 1.00 14.92 158 MET B O 1
ATOM 2133 N N . ILE B 1 137 ? 24.633 9.346 -2.677 1.00 12.65 159 ILE B N 1
ATOM 2134 C CA . ILE B 1 137 ? 25.066 8.791 -1.399 1.00 12.95 159 ILE B CA 1
ATOM 2135 C C . ILE B 1 137 ? 25.898 9.890 -0.750 1.00 12.58 159 ILE B C 1
ATOM 2136 O O . ILE B 1 137 ? 26.888 10.380 -1.340 1.00 13.49 159 ILE B O 1
ATOM 2141 N N . HIS B 1 138 ? 25.521 10.340 0.457 1.00 12.77 160 HIS B N 1
ATOM 2142 C CA . HIS B 1 138 ? 26.188 11.414 1.127 1.00 13.20 160 HIS B CA 1
ATOM 2143 C C . HIS B 1 138 ? 27.268 10.943 2.073 1.00 13.67 160 HIS B C 1
ATOM 2144 O O . HIS B 1 138 ? 27.289 9.787 2.483 1.00 14.34 160 HIS B O 1
ATOM 2151 N N . THR B 1 139 ? 28.125 11.873 2.454 1.00 14.00 161 THR B N 1
ATOM 2152 C CA . THR B 1 139 ? 29.152 11.545 3.453 1.00 14.16 161 THR B CA 1
ATOM 2153 C C . THR B 1 139 ? 28.523 11.352 4.821 1.00 13.54 161 THR B C 1
ATOM 2154 O O . THR B 1 139 ? 28.964 10.426 5.512 1.00 15.23 161 THR B O 1
ATOM 2161 N N . GLY B 1 140 ? 27.570 12.192 5.179 1.00 13.58 162 GLY B N 1
ATOM 2162 C CA . GLY B 1 140 ? 26.914 12.073 6.471 1.00 14.91 162 GLY B CA 1
ATOM 2163 C C . GLY B 1 140 ? 25.742 11.102 6.403 1.00 12.68 162 GLY B C 1
ATOM 2164 O O . GLY B 1 140 ? 25.489 10.410 5.417 1.00 13.45 162 GLY B O 1
ATOM 2165 N N . GLY B 1 141 ? 25.022 11.037 7.518 1.00 14.02 163 GLY B N 1
ATOM 2166 C CA . GLY B 1 141 ? 23.866 10.194 7.676 1.00 13.12 163 GLY B CA 1
ATOM 2167 C C . GLY B 1 141 ? 22.561 10.816 7.238 1.00 12.72 163 GLY B C 1
ATOM 2168 O O . GLY B 1 141 ? 22.543 11.654 6.337 1.00 14.16 163 GLY B O 1
ATOM 2169 N N . ASP B 1 142 ? 21.443 10.406 7.810 1.00 12.85 164 ASP B N 1
ATOM 2170 C CA . ASP B 1 142 ? 20.126 10.953 7.506 1.00 12.21 164 ASP B CA 1
ATOM 2171 C C . ASP B 1 142 ? 19.211 10.732 8.684 1.00 13.77 164 ASP B C 1
ATOM 2172 O O . ASP B 1 142 ? 18.670 9.650 8.872 1.00 14.94 164 ASP B O 1
ATOM 2177 N N . ASN B 1 143 ? 18.976 11.772 9.479 1.00 14.24 165 ASN B N 1
ATOM 2178 C CA . ASN B 1 143 ? 17.971 11.672 10.543 1.00 14.45 165 ASN B CA 1
ATOM 2179 C C . ASN B 1 143 ? 16.562 11.989 10.038 1.00 14.74 165 ASN B C 1
ATOM 2180 O O . ASN B 1 143 ? 15.653 12.088 10.886 1.00 16.95 165 ASN B O 1
ATOM 2185 N N . HIS B 1 144 ? 16.356 12.107 8.727 1.00 14.83 166 HIS B N 1
ATOM 2186 C CA . HIS B 1 144 ? 15.005 12.310 8.200 1.00 15.64 166 HIS B CA 1
ATOM 2187 C C . HIS B 1 144 ? 14.322 13.573 8.704 1.00 16.28 166 HIS B C 1
ATOM 2188 O O . HIS B 1 144 ? 13.091 13.627 8.839 1.00 18.77 166 HIS B O 1
ATOM 2195 N N . SER B 1 145 ? 15.123 14.625 8.891 1.00 15.93 167 SER B N 1
ATOM 2196 C CA . SER B 1 145 ? 14.583 15.925 9.278 1.00 18.25 167 SER B CA 1
ATOM 2197 C C . SER B 1 145 ? 15.516 17.020 8.779 1.00 18.16 167 SER B C 1
ATOM 2198 O O . SER B 1 145 ? 16.680 16.729 8.480 1.00 17.90 167 SER B O 1
ATOM 2201 N N . ASP B 1 146 ? 15.029 18.254 8.741 1.00 19.99 168 ASP B N 1
ATOM 2202 C CA . ASP B 1 146 ? 15.884 19.409 8.535 1.00 19.88 168 ASP B CA 1
ATOM 2203 C C . ASP B 1 146 ? 16.440 20.048 9.803 1.00 21.01 168 ASP B C 1
ATOM 2204 O O . ASP B 1 146 ? 17.072 21.109 9.765 1.00 22.74 168 ASP B O 1
ATOM 2209 N N . HIS B 1 147 ? 16.342 19.441 10.958 1.00 22.34 169 HIS B N 1
ATOM 2210 C CA . HIS B 1 147 ? 16.665 19.765 12.297 1.00 21.73 169 HIS B CA 1
ATOM 2211 C C . HIS B 1 147 ? 17.389 18.569 12.909 1.00 21.37 169 HIS B C 1
ATOM 2212 O O . HIS B 1 147 ? 16.871 17.459 12.835 1.00 20.30 169 HIS B O 1
ATOM 2225 N N . PRO B 1 148 ? 18.544 18.785 13.481 1.00 21.90 170 PRO B N 1
ATOM 2226 C CA . PRO B 1 148 ? 19.170 20.084 13.693 1.00 24.90 170 PRO B CA 1
ATOM 2227 C C . PRO B 1 148 ? 19.942 20.585 12.478 1.00 25.73 170 PRO B C 1
ATOM 2228 O O . PRO B 1 148 ? 20.347 21.739 12.404 1.00 27.32 170 PRO B O 1
ATOM 2232 N N . ALA B 1 149 ? 20.18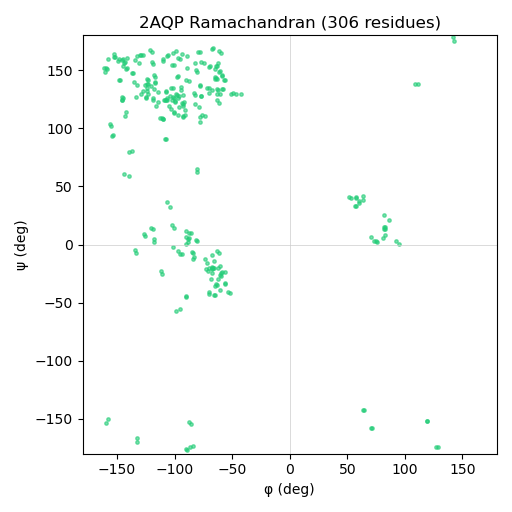1 19.722 11.497 1.00 21.70 171 ALA B N 1
ATOM 2233 C CA . ALA B 1 149 ? 20.928 20.035 10.331 1.00 19.34 171 ALA B CA 1
ATOM 2234 C C . ALA B 1 149 ? 20.072 19.889 9.095 1.00 18.29 171 ALA B C 1
ATOM 2235 O O . ALA B 1 149 ? 19.230 18.998 8.988 1.00 19.20 171 ALA B O 1
ATOM 2237 N N . PRO B 1 150 ? 20.299 20.732 8.103 1.00 19.40 172 PRO B N 1
ATOM 2238 C CA . PRO B 1 150 ? 19.511 20.605 6.889 1.00 18.77 172 PRO B CA 1
ATOM 2239 C C . PRO B 1 150 ? 19.634 19.246 6.225 1.00 16.33 172 PRO B C 1
ATOM 2240 O O . PRO B 1 150 ? 20.700 18.625 6.212 1.00 16.01 172 PRO B O 1
ATOM 2244 N N . LEU B 1 151 ? 18.554 18.759 5.617 1.00 16.68 173 LEU B N 1
ATOM 2245 C CA . LEU B 1 151 ? 18.615 17.612 4.725 1.00 16.60 173 LEU B CA 1
ATOM 2246 C C . LEU B 1 151 ? 19.188 16.395 5.417 1.00 16.16 173 LEU B C 1
ATOM 2247 O O . LEU B 1 151 ? 19.944 15.578 4.857 1.00 15.65 173 LEU B O 1
ATOM 2252 N N . GLY B 1 152 ? 18.768 16.234 6.674 1.00 15.62 174 GLY B N 1
ATOM 2253 C CA . GLY B 1 152 ? 19.088 15.061 7.456 1.00 14.66 174 GLY B CA 1
ATOM 2254 C C . GLY B 1 152 ? 20.490 14.987 7.977 1.00 14.46 174 GLY B C 1
ATOM 2255 O O . GLY B 1 152 ? 20.845 13.960 8.562 1.00 14.64 174 GLY B O 1
ATOM 2256 N N . GLY B 1 153 ? 21.291 16.029 7.734 1.00 15.06 175 GLY B N 1
ATOM 2257 C CA . GLY B 1 153 ? 22.691 15.934 8.080 1.00 14.90 175 GLY B CA 1
ATOM 2258 C C . GLY B 1 153 ? 23.553 15.230 7.050 1.00 14.57 175 GLY B C 1
ATOM 2259 O O . GLY B 1 153 ? 24.710 14.883 7.321 1.00 15.14 175 GLY B O 1
ATOM 2260 N N . GLY B 1 154 ? 23.043 15.048 5.844 1.00 13.73 176 GLY B N 1
ATOM 2261 C CA . GLY B 1 154 ? 23.809 14.320 4.835 1.00 14.36 176 GLY B CA 1
ATOM 2262 C C . GLY B 1 154 ? 25.069 15.022 4.434 1.00 13.60 176 GLY B C 1
ATOM 2263 O O . GLY B 1 154 ? 26.100 14.384 4.136 1.00 14.53 176 GLY B O 1
ATOM 2264 N N . GLY B 1 155 ? 25.039 16.349 4.382 1.00 14.80 177 GLY B N 1
ATOM 2265 C CA . GLY B 1 155 ? 26.239 17.072 4.043 1.00 15.42 177 GLY B CA 1
ATOM 2266 C C . GLY B 1 155 ? 26.739 16.800 2.640 1.00 15.47 177 GLY B C 1
ATOM 2267 O O . GLY B 1 155 ? 25.903 16.691 1.728 1.00 15.46 177 GLY B O 1
ATOM 2268 N N . PRO B 1 156 ? 28.044 16.730 2.451 1.00 14.57 178 PRO B N 1
ATOM 2269 C CA . PRO B 1 156 ? 28.615 16.574 1.120 1.00 14.90 178 PRO B CA 1
ATOM 2270 C C . PRO B 1 156 ? 28.199 15.294 0.415 1.00 13.24 178 PRO B C 1
ATOM 2271 O O . PRO B 1 156 ? 27.665 14.327 0.985 1.00 14.65 178 PRO B O 1
ATOM 2275 N N . ARG B 1 157 ? 28.470 15.283 -0.870 1.00 14.05 179 ARG B N 1
ATOM 2276 C CA . ARG B 1 157 ? 28.092 14.232 -1.799 1.00 13.90 179 ARG B CA 1
ATOM 2277 C C . ARG B 1 157 ? 29.291 13.317 -2.071 1.00 14.54 179 ARG B C 1
ATOM 2278 O O . ARG B 1 157 ? 30.265 13.769 -2.645 1.00 16.72 179 ARG B O 1
ATOM 2286 N N . MET B 1 158 ? 29.156 12.088 -1.628 1.00 14.51 180 MET B N 1
ATOM 2287 C CA . MET B 1 158 ? 30.228 11.101 -1.676 1.00 13.86 180 MET B CA 1
ATOM 2288 C C . MET B 1 158 ? 30.226 10.294 -2.956 1.00 13.64 180 MET B C 1
ATOM 2289 O O . MET B 1 158 ? 31.281 10.040 -3.554 1.00 15.40 180 MET B O 1
ATOM 2294 N N . ALA B 1 159 ? 29.069 9.830 -3.402 1.00 13.25 181 ALA B N 1
ATOM 2295 C CA . ALA B 1 159 ? 28.952 9.004 -4.596 1.00 14.48 181 ALA B CA 1
ATOM 2296 C C . ALA B 1 159 ? 27.593 9.257 -5.274 1.00 14.05 181 ALA B C 1
ATOM 2297 O O . ALA B 1 159 ? 26.655 9.716 -4.611 1.00 14.24 181 ALA B O 1
ATOM 2299 N N . CYS B 1 160 ? 27.533 8.946 -6.582 1.00 14.83 182 CYS B N 1
ATOM 2300 C CA . CYS B 1 160 ? 26.345 9.321 -7.334 1.00 16.18 182 CYS B CA 1
ATOM 2301 C C . CYS B 1 160 ? 26.211 8.472 -8.580 1.00 17.14 182 CYS B C 1
ATOM 2302 O O . CYS B 1 160 ? 27.250 8.043 -9.099 1.00 18.00 182 CYS B O 1
ATOM 2305 N N . GLY B 1 161 ? 24.981 8.252 -9.032 1.00 16.81 183 GLY B N 1
ATOM 2306 C CA . GLY B 1 161 ? 24.758 7.732 -10.356 1.00 18.37 183 GLY B CA 1
ATOM 2307 C C . GLY B 1 161 ? 23.550 8.404 -10.979 1.00 20.21 183 GLY B C 1
ATOM 2308 O O . GLY B 1 161 ? 22.710 8.953 -10.287 1.00 21.10 183 GLY B O 1
ATOM 2309 N N . VAL B 1 162 ? 23.513 8.309 -12.310 1.00 21.88 184 VAL B N 1
ATOM 2310 C CA . VAL B 1 162 ? 22.394 8.847 -13.075 1.00 21.16 184 VAL B CA 1
ATOM 2311 C C . VAL B 1 162 ? 21.422 7.719 -13.428 1.00 21.55 184 VAL B C 1
ATOM 2312 O O . VAL B 1 162 ? 21.812 6.691 -13.961 1.00 24.67 184 VAL B O 1
ATOM 2316 N N . ILE B 1 163 ? 20.148 7.953 -13.133 1.00 23.06 185 ILE B N 1
ATOM 2317 C CA . ILE B 1 163 ? 19.137 6.940 -13.427 1.00 24.07 185 ILE B CA 1
ATOM 2318 C C . ILE B 1 163 ? 18.552 7.159 -14.821 1.00 26.90 185 ILE B C 1
ATOM 2319 O O . ILE B 1 163 ? 17.923 8.193 -15.059 1.00 26.08 185 ILE B O 1
ATOM 2324 N N . LYS B 1 164 ? 18.787 6.200 -15.693 1.00 30.00 186 LYS B N 1
ATOM 2325 C CA . LYS B 1 164 ? 18.452 6.183 -17.074 1.00 33.26 186 LYS B CA 1
ATOM 2326 C C . LYS B 1 164 ? 17.780 4.873 -17.449 1.00 39.28 186 LYS B C 1
ATOM 2327 O O . LYS B 1 164 ? 16.767 4.991 -18.188 1.00 56.76 186 LYS B O 1
#

Nearest PDB structures (foldseek):
  2aqp-assembly1_A  TM=1.006E+00  e=1.991E-30  Neisseria meningitidis
  2aqr-assembly1_B  TM=1.001E+00  e=4.116E-29  Neisseria meningitidis
  2aqq-assembly1_A  TM=1.000E+00  e=6.345E-29  Neisseria meningitidis
  2aqn-assembly1_A  TM=1.001E+00  e=1.032E-28  Neisseria meningitidis
  2aqt-assembly1_A  TM=1.002E+00  e=1.353E-28  Neisseria meningitidis

CATH classification: 2.60.40.200